Protein AF-A0A8S9M5G7-F1 (afdb_monomer)

Structure (mmCIF, N/CA/C/O backbone):
data_AF-A0A8S9M5G7-F1
#
_entry.id   AF-A0A8S9M5G7-F1
#
loop_
_atom_site.group_PDB
_atom_site.id
_atom_site.type_symbol
_atom_site.label_atom_id
_atom_site.label_alt_id
_atom_site.label_comp_id
_atom_site.label_asym_id
_atom_site.label_entity_id
_atom_site.label_seq_id
_atom_site.pdbx_PDB_ins_code
_atom_site.Cartn_x
_atom_site.Cartn_y
_atom_site.Cartn_z
_atom_site.occupancy
_atom_site.B_iso_or_equiv
_atom_site.auth_seq_id
_atom_site.auth_comp_id
_atom_site.auth_asym_id
_atom_site.auth_atom_id
_atom_site.pdbx_PDB_model_num
ATOM 1 N N . MET A 1 1 ? -23.808 2.239 15.856 1.00 55.44 1 MET A N 1
ATOM 2 C CA . MET A 1 1 ? -23.185 2.139 17.194 1.00 55.44 1 MET A CA 1
ATOM 3 C C . MET A 1 1 ? -22.704 3.533 17.563 1.00 55.44 1 MET A C 1
ATOM 5 O O . MET A 1 1 ? -22.455 4.312 16.651 1.00 55.44 1 MET A O 1
ATOM 9 N N . VAL A 1 2 ? -22.684 3.885 18.847 1.00 67.19 2 VAL A N 1
ATOM 10 C CA . VAL A 1 2 ? -22.234 5.205 19.313 1.00 67.19 2 VAL A CA 1
ATOM 11 C C . VAL A 1 2 ? -20.911 5.003 20.043 1.00 67.19 2 VAL A C 1
ATOM 13 O O . VAL A 1 2 ? -20.900 4.343 21.081 1.00 67.19 2 VAL A O 1
ATOM 16 N N . MET A 1 3 ? -19.815 5.520 19.486 1.00 75.38 3 MET A N 1
ATOM 17 C CA . MET A 1 3 ? -18.486 5.490 20.101 1.00 75.38 3 MET A CA 1
ATOM 18 C C . MET A 1 3 ? -18.200 6.847 20.747 1.00 75.38 3 MET A C 1
ATOM 20 O O . MET A 1 3 ? -18.560 7.886 20.197 1.00 75.38 3 MET A O 1
ATOM 24 N N . TRP A 1 4 ? -17.535 6.845 21.901 1.00 82.38 4 TRP A N 1
ATOM 25 C CA . TRP A 1 4 ? -17.069 8.066 22.552 1.00 82.38 4 TRP A CA 1
ATOM 26 C C . TRP A 1 4 ? -15.542 8.099 22.596 1.00 82.38 4 TRP A C 1
ATOM 28 O O . TRP A 1 4 ? -14.918 7.240 23.216 1.00 82.38 4 TRP A O 1
ATOM 38 N N . VAL A 1 5 ? -14.941 9.108 21.965 1.00 85.44 5 VAL A N 1
ATOM 39 C CA . VAL A 1 5 ? -13.492 9.355 21.988 1.00 85.44 5 VAL A CA 1
ATOM 40 C C . VAL A 1 5 ? -13.177 10.377 23.076 1.00 85.44 5 VAL A C 1
ATOM 42 O O . VAL A 1 5 ? -13.713 11.483 23.061 1.00 85.44 5 VAL A O 1
ATOM 45 N N . PHE A 1 6 ? -12.302 10.039 24.024 1.00 91.31 6 PHE A N 1
ATOM 46 C CA . PHE A 1 6 ? -11.889 10.964 25.081 1.00 91.31 6 PHE A CA 1
ATOM 47 C C . PHE A 1 6 ? -10.685 11.808 24.643 1.00 91.31 6 PHE A C 1
ATOM 49 O O . PHE A 1 6 ? -9.563 11.319 24.530 1.00 91.31 6 PHE A O 1
ATOM 56 N N . GLY A 1 7 ? -10.915 13.096 24.417 1.00 87.94 7 GLY A N 1
ATOM 57 C CA . GLY A 1 7 ? -9.885 14.082 24.131 1.00 87.94 7 GLY A CA 1
ATOM 58 C C . GLY A 1 7 ? -9.209 14.605 25.396 1.00 87.94 7 GLY A C 1
ATOM 59 O O . GLY A 1 7 ? -9.859 15.119 26.313 1.00 87.94 7 GLY A O 1
ATOM 60 N N . TYR A 1 8 ? -7.880 14.542 25.391 1.00 86.06 8 TYR A N 1
ATOM 61 C CA . TYR A 1 8 ? -6.983 15.143 26.373 1.00 86.06 8 TYR A CA 1
ATOM 62 C C . TYR A 1 8 ? -5.907 15.967 25.648 1.00 86.06 8 TYR A C 1
ATOM 64 O O . TYR A 1 8 ? -5.593 15.721 24.484 1.00 86.06 8 TYR A O 1
ATOM 72 N N . GLY A 1 9 ? -5.356 16.985 26.312 1.00 85.00 9 GLY A N 1
ATOM 73 C CA . GLY A 1 9 ? -4.352 17.860 25.700 1.00 85.00 9 GLY A CA 1
ATOM 74 C C . GLY A 1 9 ? -4.899 18.643 24.498 1.00 85.00 9 GLY A C 1
ATOM 75 O O . GLY A 1 9 ? -5.935 19.300 24.603 1.00 85.00 9 GLY A O 1
ATOM 76 N N . SER A 1 10 ? -4.198 18.586 23.362 1.00 78.12 10 SER A N 1
ATOM 77 C CA . SER A 1 10 ? -4.557 19.310 22.132 1.00 78.12 10 SER A CA 1
ATOM 78 C C . SER A 1 10 ? -5.877 18.843 21.512 1.00 78.12 10 SER A C 1
ATOM 80 O O . SER A 1 10 ? -6.589 19.673 20.948 1.00 78.12 10 SER A O 1
ATOM 82 N N . LEU A 1 11 ? -6.258 17.570 21.690 1.00 78.06 11 LEU A N 1
ATOM 83 C CA . LEU A 1 11 ? -7.513 17.006 21.166 1.00 78.06 11 LEU A CA 1
ATOM 84 C C . LEU A 1 11 ? -8.764 17.707 21.711 1.00 78.06 11 LEU A C 1
ATOM 86 O O . LEU A 1 11 ? -9.805 17.694 21.063 1.00 78.06 11 LEU A O 1
ATOM 90 N N . VAL A 1 12 ? -8.673 18.348 22.883 1.00 85.06 12 VAL A N 1
ATOM 91 C CA . VAL A 1 12 ? -9.772 19.152 23.449 1.00 85.06 12 VAL A CA 1
ATOM 92 C C . VAL A 1 12 ? -10.116 20.344 22.545 1.00 85.06 12 VAL A C 1
ATOM 94 O O . VAL A 1 12 ? -11.279 20.733 22.444 1.00 85.06 12 VAL A O 1
ATOM 97 N N . TRP A 1 13 ? -9.112 20.911 21.875 1.00 76.69 13 TRP A N 1
ATOM 98 C CA . TRP A 1 13 ? -9.229 22.138 21.082 1.00 76.69 13 TRP A CA 1
ATOM 99 C C . TRP A 1 13 ? -9.253 21.863 19.581 1.00 76.69 13 TRP A C 1
ATOM 101 O O . TRP A 1 13 ? -9.942 22.558 18.840 1.00 76.69 13 TRP A O 1
ATOM 111 N N . ASN A 1 14 ? -8.512 20.847 19.143 1.00 79.88 14 ASN A N 1
ATOM 112 C CA . ASN A 1 14 ? -8.410 20.445 17.751 1.00 79.88 14 ASN A CA 1
ATOM 113 C C . ASN A 1 14 ? -8.439 18.909 17.646 1.00 79.88 14 ASN A C 1
ATOM 115 O O . ASN A 1 14 ? -7.381 18.279 17.678 1.00 79.88 14 ASN A O 1
ATOM 119 N N . PRO A 1 15 ? -9.632 18.294 17.560 1.00 75.75 15 PRO A N 1
ATOM 120 C CA . PRO A 1 15 ? -9.760 16.840 17.520 1.00 75.75 15 PRO A CA 1
ATOM 121 C C . PRO A 1 15 ? -9.232 16.234 16.214 1.00 75.75 15 PRO A C 1
ATOM 123 O O . PRO A 1 15 ? -8.823 15.082 16.207 1.00 75.75 15 PRO A O 1
ATOM 126 N N . GLY A 1 16 ? -9.210 16.989 15.109 1.00 75.25 16 GLY A N 1
ATOM 127 C CA . GLY A 1 16 ? -8.734 16.484 13.815 1.00 75.25 16 GLY A CA 1
ATOM 128 C C . GLY A 1 16 ? -9.634 15.422 13.164 1.00 75.25 16 GLY A C 1
ATOM 129 O O . GLY A 1 16 ? -9.252 14.847 12.151 1.00 75.25 16 GLY A O 1
ATOM 130 N N . PHE A 1 17 ? -10.827 15.170 13.712 1.00 77.25 17 PHE A N 1
ATOM 131 C CA . PHE A 1 17 ? -11.830 14.250 13.171 1.00 77.25 17 PHE A CA 1
ATOM 132 C C . PHE A 1 17 ? -13.245 14.833 13.283 1.00 77.25 17 PHE A C 1
ATOM 134 O O . PHE A 1 17 ? -13.497 15.754 14.065 1.00 77.25 17 PHE A O 1
ATOM 141 N N . HIS A 1 18 ? -14.168 14.290 12.486 1.00 77.69 18 HIS A N 1
ATOM 142 C CA . HIS A 1 18 ? -15.587 14.641 12.536 1.00 77.69 18 HIS A CA 1
ATOM 143 C C . HIS A 1 18 ? -16.259 13.994 13.754 1.00 77.69 18 HIS A C 1
ATOM 145 O O . HIS A 1 18 ? -16.033 12.819 14.035 1.00 77.69 18 HIS A O 1
ATOM 151 N N . TYR A 1 19 ? -17.092 14.751 14.464 1.00 82.94 19 TYR A N 1
ATOM 152 C CA . TYR A 1 19 ? -17.863 14.281 15.613 1.00 82.94 19 TYR A CA 1
ATOM 153 C C . TYR A 1 19 ? -19.266 14.880 15.572 1.00 82.94 19 TYR A C 1
ATOM 155 O O . TYR A 1 19 ? -19.451 16.009 15.120 1.00 82.94 19 TYR A O 1
ATOM 163 N N . ASP A 1 20 ? -20.244 14.129 16.068 1.00 80.94 20 ASP A N 1
ATOM 164 C CA . ASP A 1 20 ? -21.645 14.553 16.091 1.00 80.94 20 ASP A CA 1
ATOM 165 C C . ASP A 1 20 ? -21.943 15.429 17.305 1.00 80.94 20 ASP A C 1
ATOM 167 O O . ASP A 1 20 ? -22.670 16.417 17.219 1.00 80.94 20 ASP A O 1
ATOM 171 N N . GLU A 1 21 ? -21.375 15.068 18.458 1.00 86.19 21 GLU A N 1
ATOM 172 C CA . GLU A 1 21 ? -21.573 15.808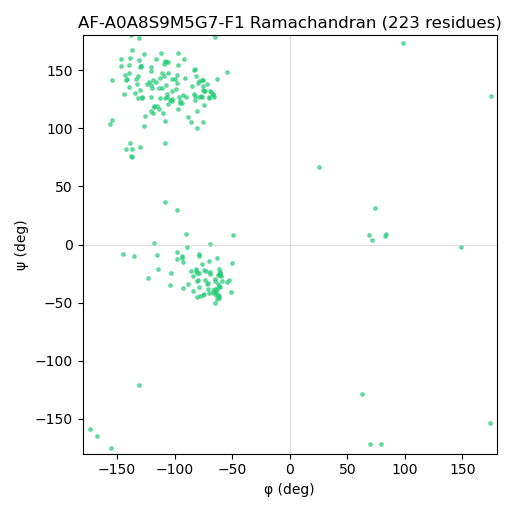 19.700 1.00 86.19 21 GLU A CA 1
ATOM 173 C C . GLU A 1 21 ? -20.315 15.771 20.568 1.00 86.19 21 GLU A C 1
ATOM 175 O O . GLU A 1 21 ? -19.500 14.856 20.466 1.00 86.19 21 GLU A O 1
ATOM 180 N N . LYS A 1 22 ? -20.125 16.784 21.417 1.00 89.94 22 LYS A N 1
ATOM 181 C CA . LYS A 1 22 ? -19.044 16.793 22.406 1.00 89.94 22 LYS A CA 1
ATOM 182 C C . LYS A 1 22 ? -19.574 17.188 23.771 1.00 89.94 22 LYS A C 1
ATOM 184 O O . LYS A 1 22 ? -20.370 18.119 23.883 1.00 89.94 22 LYS A O 1
ATOM 189 N N . VAL A 1 23 ? -19.104 16.502 24.804 1.00 90.94 23 VAL A N 1
ATOM 190 C CA . VAL A 1 23 ? -19.488 16.744 26.197 1.00 90.94 23 VAL A CA 1
ATOM 191 C C . VAL A 1 23 ? -18.249 16.823 27.078 1.00 90.94 23 VAL A C 1
ATOM 193 O O . VAL A 1 23 ? -17.258 16.130 26.849 1.00 90.94 23 VAL A O 1
ATOM 196 N N . LEU A 1 24 ? -18.288 17.675 28.100 1.00 91.75 24 LEU A N 1
ATOM 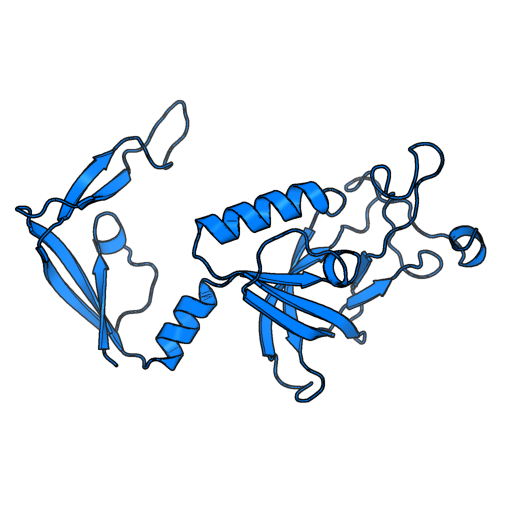197 C CA . LEU A 1 24 ? -17.253 17.688 29.129 1.00 91.75 24 LEU A CA 1
ATOM 198 C C . LEU A 1 24 ? -17.446 16.466 30.034 1.00 91.75 24 LEU A C 1
ATOM 200 O O . LEU A 1 24 ? -18.557 16.206 30.493 1.00 91.75 24 LEU A O 1
ATOM 204 N N . GLY A 1 25 ? -16.374 15.730 30.305 1.00 89.69 25 GLY A N 1
ATOM 205 C CA . GLY A 1 25 ? -16.436 14.527 31.127 1.00 89.69 25 GLY A CA 1
ATOM 206 C C . GLY A 1 25 ? -15.105 14.199 31.785 1.00 89.69 25 GLY A C 1
ATOM 207 O O . GLY A 1 25 ? -14.129 14.945 31.679 1.00 89.69 25 GLY A O 1
ATOM 208 N N . PHE A 1 26 ? -15.062 13.061 32.468 1.00 90.88 26 PHE A N 1
ATOM 209 C CA . PHE A 1 26 ? -13.836 12.545 33.060 1.00 90.88 26 PHE A CA 1
ATOM 210 C C . PHE A 1 26 ? -13.731 11.032 32.887 1.00 90.88 26 PHE A C 1
ATOM 212 O O . PHE A 1 26 ? -14.737 10.329 32.798 1.00 90.88 26 PHE A O 1
ATOM 219 N N . ILE A 1 27 ? -12.496 10.544 32.887 1.00 89.81 27 ILE A N 1
ATOM 220 C CA . ILE A 1 27 ? -12.168 9.120 32.970 1.00 89.81 27 ILE A CA 1
ATOM 221 C C . ILE A 1 27 ? -11.526 8.824 34.326 1.00 89.81 27 ILE A C 1
ATOM 223 O O . ILE A 1 27 ? -10.845 9.680 34.894 1.00 89.81 27 ILE A O 1
ATOM 227 N N . LYS A 1 28 ? -11.765 7.623 34.856 1.00 93.88 28 LYS A N 1
ATOM 228 C CA . LYS A 1 28 ? -11.120 7.111 36.075 1.00 93.88 28 LYS A CA 1
ATOM 229 C C . LYS A 1 28 ? -9.936 6.226 35.700 1.00 93.88 28 LYS A C 1
ATOM 231 O O . LYS A 1 28 ? -9.953 5.624 34.629 1.00 93.88 28 LYS A O 1
ATOM 236 N N . GLY A 1 29 ? -8.954 6.110 36.585 1.00 92.06 29 GLY A N 1
ATOM 237 C CA . GLY A 1 29 ? -7.807 5.228 36.383 1.00 92.06 29 GLY A CA 1
ATOM 238 C C . GLY A 1 29 ? -6.685 5.840 35.542 1.00 92.06 29 GLY A C 1
ATOM 239 O O . GLY A 1 29 ? -5.774 5.120 35.136 1.00 92.06 29 GLY A O 1
ATOM 240 N N . TYR A 1 30 ? -6.761 7.142 35.238 1.00 89.81 30 TYR A N 1
ATOM 241 C CA . TYR A 1 30 ? -5.781 7.842 34.411 1.00 89.81 30 TYR A CA 1
ATOM 242 C C . TYR A 1 30 ? -5.514 9.252 34.928 1.00 89.81 30 TYR A C 1
ATOM 244 O O . TYR A 1 30 ? -6.439 9.971 35.315 1.00 89.81 30 TYR A O 1
ATOM 252 N N . LYS A 1 31 ? -4.254 9.681 34.839 1.00 90.94 31 LYS A N 1
ATOM 253 C CA . LYS A 1 31 ? -3.818 11.060 35.087 1.00 90.94 31 LYS A CA 1
ATOM 254 C C . LYS A 1 31 ? -3.144 11.649 33.855 1.00 90.94 31 LYS A C 1
ATOM 256 O O . LYS A 1 31 ? -2.503 10.940 33.083 1.00 90.94 31 LYS A O 1
ATOM 261 N N . ARG A 1 32 ? -3.266 12.969 33.691 1.00 88.19 32 ARG A N 1
ATOM 262 C CA . ARG A 1 32 ? -2.475 13.711 32.702 1.00 88.19 32 ARG A CA 1
ATOM 263 C C . ARG A 1 32 ? -1.069 13.907 33.229 1.00 88.19 32 ARG A C 1
ATOM 265 O O . ARG A 1 32 ? -0.898 14.456 34.317 1.00 88.19 32 ARG A O 1
ATOM 272 N N . VAL A 1 33 ? -0.095 13.527 32.421 1.00 85.38 33 VAL A N 1
ATOM 273 C CA . VAL A 1 33 ? 1.316 13.782 32.675 1.00 85.38 33 VAL A CA 1
ATOM 274 C C . VAL A 1 33 ? 1.857 14.638 31.541 1.00 85.38 33 VAL A C 1
ATOM 276 O O . VAL A 1 33 ? 1.439 14.528 30.390 1.00 85.38 33 VAL A O 1
ATOM 279 N N . PHE A 1 34 ? 2.723 15.578 31.895 1.00 78.75 34 PHE A N 1
ATOM 280 C CA . PHE A 1 34 ? 3.455 16.390 30.933 1.00 78.75 34 PHE A CA 1
ATOM 281 C C . PHE A 1 34 ? 4.899 15.923 30.976 1.00 78.75 34 PHE A C 1
ATOM 283 O O . PHE A 1 34 ? 5.699 16.436 31.762 1.00 78.75 34 PHE A O 1
ATOM 290 N N . ASP A 1 35 ? 5.192 14.905 30.175 1.00 68.25 35 ASP A N 1
ATOM 291 C CA . ASP A 1 35 ? 6.532 14.355 30.047 1.00 68.25 35 ASP A CA 1
ATOM 292 C C . ASP A 1 35 ? 7.304 15.041 28.904 1.00 68.25 35 ASP A C 1
ATOM 294 O O . ASP A 1 35 ? 6.743 15.694 28.018 1.00 68.25 35 ASP A O 1
ATOM 298 N N . LEU A 1 36 ? 8.631 14.938 28.969 1.00 57.22 36 LEU A N 1
ATOM 299 C CA . LEU A 1 36 ? 9.555 15.360 27.909 1.00 57.22 36 LEU A CA 1
ATOM 300 C C . LEU A 1 36 ? 9.837 14.206 26.923 1.00 57.22 36 LEU A C 1
ATOM 302 O O . LEU A 1 36 ? 10.770 14.287 26.131 1.00 57.22 36 LEU A O 1
ATOM 306 N N . GLY A 1 37 ? 9.100 13.093 27.024 1.00 53.09 37 GLY A N 1
ATOM 307 C CA . GLY A 1 37 ? 9.537 11.781 26.548 1.00 53.09 37 GLY A CA 1
ATOM 308 C C . GLY A 1 37 ? 9.020 11.373 25.172 1.00 53.09 37 GLY A C 1
ATOM 309 O O . GLY A 1 37 ? 9.529 10.406 24.609 1.00 53.09 37 GLY A O 1
ATOM 310 N N . LYS A 1 38 ? 8.032 12.076 24.604 1.00 51.41 38 LYS A N 1
ATOM 311 C CA . LYS A 1 38 ? 7.459 11.735 23.289 1.00 51.41 38 LYS A CA 1
ATOM 312 C C . LYS A 1 38 ? 7.385 12.946 22.356 1.00 51.41 38 LYS A C 1
ATOM 314 O O . LYS A 1 38 ? 6.367 13.624 22.267 1.00 51.41 38 LYS A O 1
ATOM 319 N N . ALA A 1 39 ? 8.524 13.184 21.704 1.00 52.28 39 ALA A N 1
ATOM 320 C CA . ALA A 1 39 ? 8.758 13.836 20.410 1.00 52.28 39 ALA A CA 1
ATOM 321 C C . ALA A 1 39 ? 7.707 14.845 19.896 1.00 52.28 39 ALA A C 1
ATOM 323 O O . ALA A 1 39 ? 7.098 14.653 18.846 1.00 52.28 39 ALA A O 1
ATOM 324 N N . LEU A 1 40 ? 7.576 15.978 20.579 1.00 51.41 40 LEU A N 1
ATOM 325 C CA . LEU A 1 40 ? 7.292 17.253 19.919 1.00 51.41 40 LEU A CA 1
ATOM 326 C C . LEU A 1 40 ? 8.451 18.196 20.269 1.00 51.41 40 LEU A C 1
ATOM 328 O O . LEU A 1 40 ? 8.909 18.202 21.407 1.00 51.41 40 LEU A O 1
ATOM 332 N N . GLY A 1 41 ? 8.958 18.959 19.298 1.00 52.88 41 GLY A N 1
ATOM 333 C CA . GLY A 1 41 ? 10.139 19.826 19.464 1.00 52.88 41 GLY A CA 1
ATOM 334 C C . GLY A 1 41 ? 11.452 19.223 18.943 1.00 52.88 41 GLY A C 1
ATOM 335 O O . GLY A 1 41 ? 11.488 18.077 18.498 1.00 52.88 41 GLY A O 1
ATOM 336 N N . THR A 1 42 ? 12.524 20.020 18.952 1.00 56.72 42 THR A N 1
ATOM 337 C CA . THR A 1 42 ? 13.874 19.601 18.522 1.00 56.72 42 THR A CA 1
ATOM 338 C C . THR A 1 42 ? 14.724 19.199 19.733 1.00 56.72 42 THR A C 1
ATOM 340 O O . THR A 1 42 ? 14.360 19.537 20.862 1.00 56.72 42 THR A O 1
ATOM 343 N N . PRO A 1 43 ? 15.867 18.511 19.550 1.00 60.84 43 PRO A N 1
ATOM 344 C CA . PRO A 1 43 ? 16.794 18.231 20.649 1.00 60.84 43 PRO A CA 1
ATOM 345 C C . PRO A 1 43 ? 17.243 19.492 21.406 1.00 60.84 43 PRO A C 1
ATOM 347 O O . PRO A 1 43 ? 17.452 19.434 22.616 1.00 60.84 43 PRO A O 1
ATOM 350 N N . GLU A 1 44 ? 17.346 20.639 20.724 1.00 66.38 44 GLU A N 1
ATOM 351 C CA . GLU A 1 44 ? 17.685 21.927 21.344 1.00 66.38 44 GLU A CA 1
ATOM 352 C C . GLU A 1 44 ? 16.490 22.588 22.057 1.00 66.38 44 GLU A C 1
ATOM 354 O O . GLU A 1 44 ? 16.675 23.373 22.990 1.00 66.38 44 GLU A O 1
ATOM 359 N N . HIS A 1 45 ? 15.259 22.260 21.648 1.00 63.94 45 HIS A N 1
ATOM 360 C CA . HIS A 1 45 ? 14.014 22.814 22.181 1.00 63.94 45 HIS A CA 1
ATOM 361 C C . HIS A 1 45 ? 12.950 21.721 22.365 1.00 63.94 45 HIS A C 1
ATOM 363 O O . HIS A 1 45 ? 12.006 21.634 21.568 1.00 63.94 45 HIS A O 1
ATOM 369 N N . PRO A 1 46 ? 13.070 20.884 23.413 1.00 62.56 46 PRO A N 1
ATOM 370 C CA . PRO A 1 46 ? 12.094 19.836 23.662 1.00 62.56 46 PRO A CA 1
ATOM 371 C C . PRO A 1 46 ? 10.747 20.460 24.038 1.00 62.56 46 PRO A C 1
ATOM 373 O O . PRO A 1 46 ? 10.664 21.301 24.940 1.00 62.56 46 PRO A O 1
ATOM 376 N N . ALA A 1 47 ? 9.674 20.041 23.371 1.00 59.69 47 ALA A N 1
ATOM 377 C CA . ALA A 1 47 ? 8.321 20.383 23.777 1.00 59.69 47 ALA A CA 1
ATOM 378 C C . ALA A 1 47 ? 7.792 19.310 24.731 1.00 59.69 47 ALA A C 1
ATOM 380 O O . ALA A 1 47 ? 8.066 18.118 24.599 1.00 59.69 47 ALA A O 1
ATOM 381 N N . ARG A 1 48 ? 7.020 19.751 25.724 1.00 66.94 48 ARG A N 1
ATOM 382 C CA . ARG A 1 48 ? 6.337 18.841 26.644 1.00 66.94 48 ARG A CA 1
ATOM 383 C C . ARG A 1 48 ? 5.095 18.301 25.956 1.00 66.94 48 ARG A C 1
ATOM 385 O O . ARG A 1 48 ? 4.255 19.089 25.517 1.00 66.94 48 ARG A O 1
ATOM 392 N N . THR A 1 49 ? 4.951 16.985 25.923 1.00 69.00 49 THR A N 1
ATOM 393 C CA . THR A 1 49 ? 3.764 16.339 25.362 1.00 69.00 49 THR A CA 1
ATOM 394 C C . THR A 1 49 ? 2.833 15.953 26.504 1.00 69.00 49 THR A C 1
ATOM 396 O O . THR A 1 49 ? 3.260 15.446 27.539 1.00 69.00 49 THR A O 1
ATOM 399 N N . CYS A 1 50 ? 1.541 16.244 26.348 1.00 77.44 50 CYS A N 1
ATOM 400 C CA . CYS A 1 50 ? 0.531 15.807 27.305 1.00 77.44 50 CYS A CA 1
ATOM 401 C C . CYS A 1 50 ? 0.175 14.351 27.002 1.00 77.44 50 CYS A C 1
ATOM 403 O O . CYS A 1 50 ? -0.376 14.062 25.940 1.00 77.44 50 CYS A O 1
ATOM 405 N N . THR A 1 51 ? 0.483 13.450 27.925 1.00 81.94 51 THR A N 1
ATOM 406 C CA . THR A 1 51 ? 0.198 12.016 27.846 1.00 81.94 51 THR A CA 1
ATOM 407 C C . THR A 1 51 ? -0.784 11.616 28.952 1.00 81.94 51 THR A C 1
ATOM 409 O O . THR A 1 51 ? -0.992 12.348 29.925 1.00 81.94 51 THR A O 1
ATOM 412 N N . LEU A 1 52 ? -1.456 10.475 28.778 1.00 85.00 52 LEU A N 1
ATOM 413 C CA . LEU A 1 52 ? -2.246 9.844 29.836 1.00 85.00 52 LEU A CA 1
ATOM 414 C C . LEU A 1 52 ? -1.471 8.653 30.387 1.00 85.00 52 LEU A C 1
ATOM 416 O O . LEU A 1 52 ? -1.131 7.735 29.642 1.00 85.00 52 LEU A O 1
ATOM 420 N N . GLU A 1 53 ? -1.246 8.655 31.693 1.00 85.50 53 GLU A N 1
ATOM 421 C CA . GLU A 1 53 ? -0.657 7.530 32.414 1.00 85.50 53 GLU A CA 1
ATOM 422 C C . GLU A 1 53 ? -1.713 6.858 33.286 1.00 85.50 53 GLU A C 1
ATOM 424 O O . GLU A 1 53 ? -2.599 7.530 33.822 1.00 85.50 53 GLU A O 1
ATOM 429 N N . LYS A 1 54 ? -1.624 5.531 33.426 1.00 87.56 54 LYS A N 1
ATOM 430 C CA . LYS A 1 54 ? -2.507 4.764 34.309 1.00 87.56 54 LYS A CA 1
ATOM 431 C C . LYS A 1 54 ? -2.207 5.097 35.766 1.00 87.56 54 LYS A C 1
ATOM 433 O O . LYS A 1 54 ? -1.057 5.068 36.191 1.00 87.56 54 LYS A O 1
ATOM 438 N N . ASP A 1 55 ? -3.259 5.382 36.512 1.00 90.88 55 ASP A N 1
ATOM 439 C CA . ASP A 1 55 ? -3.223 5.657 37.942 1.00 90.88 55 ASP A CA 1
ATOM 440 C C . ASP A 1 55 ? -4.617 5.347 38.500 1.00 90.88 55 ASP A C 1
ATOM 442 O O . ASP A 1 55 ? -5.563 6.088 38.238 1.00 90.88 55 ASP A O 1
ATOM 446 N N . GLU A 1 56 ? -4.763 4.202 39.174 1.00 89.94 56 GLU A N 1
ATOM 447 C CA . GLU A 1 56 ? -6.061 3.608 39.541 1.00 89.94 56 GLU A CA 1
ATOM 448 C C . GLU A 1 56 ? -6.920 4.510 40.439 1.00 89.94 56 GLU A C 1
ATOM 450 O O . GLU A 1 56 ? -8.150 4.424 40.404 1.00 89.94 56 GLU A O 1
ATOM 455 N N . GLU A 1 57 ? -6.290 5.421 41.179 1.00 91.38 57 GLU A N 1
ATOM 456 C CA . GLU A 1 57 ? -6.963 6.369 42.069 1.00 91.38 57 GLU A CA 1
ATOM 457 C C . GLU A 1 57 ? -7.252 7.716 41.389 1.00 91.38 57 GLU A C 1
ATOM 459 O O . GLU A 1 57 ? -8.010 8.541 41.910 1.00 91.38 57 GLU A O 1
ATOM 464 N N . ALA A 1 58 ? -6.682 7.957 40.207 1.00 91.00 58 ALA A N 1
ATOM 465 C CA . ALA A 1 58 ? -6.795 9.234 39.529 1.00 91.00 58 ALA A CA 1
ATOM 466 C C . ALA A 1 58 ? -8.098 9.386 38.735 1.00 91.00 58 ALA A C 1
ATOM 468 O O . ALA A 1 58 ? -8.660 8.443 38.167 1.00 91.00 58 ALA A O 1
ATOM 469 N N . ILE A 1 59 ? -8.529 10.643 38.626 1.00 90.88 59 ILE A N 1
ATOM 470 C CA . ILE A 1 59 ? -9.544 11.080 37.671 1.00 90.88 59 ILE A CA 1
ATOM 471 C C . ILE A 1 59 ? -8.951 12.131 36.737 1.00 90.88 59 ILE A C 1
ATOM 473 O O . ILE A 1 59 ? -8.296 13.081 37.172 1.00 90.88 59 ILE A O 1
ATOM 477 N N . CYS A 1 60 ? -9.210 11.989 35.442 1.00 90.81 60 CYS A N 1
ATOM 478 C CA . CYS A 1 60 ? -8.768 12.941 34.436 1.00 90.81 60 CYS A CA 1
ATOM 479 C C . CYS A 1 60 ? -9.965 13.563 33.728 1.00 90.81 60 CYS A C 1
ATOM 481 O O . CYS A 1 60 ? -10.718 12.872 33.048 1.00 90.81 60 CYS A O 1
ATOM 483 N N . TRP A 1 61 ? -10.091 14.884 33.840 1.00 91.25 61 TRP A N 1
ATOM 484 C CA . TRP A 1 61 ? -11.069 15.678 33.103 1.00 91.25 61 TRP A CA 1
ATOM 485 C C . TRP A 1 61 ? -10.621 15.941 31.663 1.00 91.25 61 TRP A C 1
ATOM 487 O O . TRP A 1 61 ? -9.448 16.228 31.409 1.00 91.25 61 TRP A O 1
ATOM 497 N N . GLY A 1 62 ? -11.573 15.884 30.735 1.00 90.88 62 GLY A N 1
ATOM 498 C CA . GLY A 1 62 ? -11.367 16.101 29.307 1.00 90.88 62 GLY A CA 1
ATOM 499 C C . GLY A 1 62 ? -12.691 16.260 28.567 1.00 90.88 62 GLY A C 1
ATOM 500 O O . GLY A 1 62 ? -13.734 16.501 29.173 1.00 90.88 62 GLY A O 1
ATOM 501 N N . THR A 1 63 ? -12.650 16.156 27.243 1.00 92.12 63 THR A N 1
ATOM 502 C CA . THR A 1 63 ? -13.850 16.254 26.396 1.00 92.12 63 THR A CA 1
ATOM 503 C C . THR A 1 63 ? -14.116 14.906 25.753 1.00 92.12 63 THR A C 1
ATOM 505 O O . THR A 1 63 ? -13.227 14.362 25.113 1.00 92.12 63 THR A O 1
ATOM 508 N N . ALA A 1 64 ? -15.315 14.361 25.909 1.00 89.69 64 ALA A N 1
ATOM 509 C CA . ALA A 1 64 ? -15.739 13.170 25.191 1.00 89.69 64 ALA A CA 1
ATOM 510 C C . ALA A 1 64 ? -16.463 13.587 23.904 1.00 89.69 64 ALA A C 1
ATOM 512 O O . ALA A 1 64 ? -17.384 14.401 23.947 1.00 89.69 64 ALA A O 1
ATOM 513 N N . PHE A 1 65 ? -16.045 13.035 22.772 1.00 86.44 65 PHE A N 1
ATOM 514 C CA . PHE A 1 65 ? -16.630 13.273 21.456 1.00 86.44 65 PHE A CA 1
ATOM 515 C C . PHE A 1 65 ? -17.443 12.048 21.038 1.00 86.44 65 PHE A C 1
ATOM 517 O O . PHE A 1 65 ? -16.890 10.954 20.961 1.00 86.44 65 PHE A O 1
ATOM 524 N N . CYS A 1 66 ? -18.736 12.223 20.780 1.00 84.94 66 CYS A N 1
ATOM 525 C CA . CYS A 1 66 ? -19.590 11.202 20.191 1.00 84.94 66 CYS A CA 1
ATOM 526 C C . CYS A 1 66 ? -19.304 11.108 18.701 1.00 84.94 66 CYS A C 1
ATOM 528 O O . CYS A 1 66 ? -19.416 12.097 17.972 1.00 84.94 66 CYS A O 1
ATOM 530 N N . VAL A 1 67 ? -19.017 9.896 18.258 1.00 81.44 67 VAL A N 1
ATOM 531 C 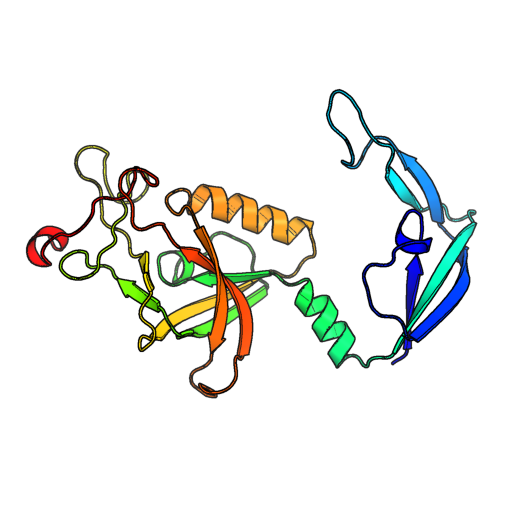CA . VAL A 1 67 ? -18.890 9.533 16.856 1.00 81.44 67 VAL A CA 1
ATOM 532 C C . VAL A 1 67 ? -19.953 8.473 16.580 1.00 81.44 67 VAL A C 1
ATOM 534 O O . VAL A 1 67 ? -19.938 7.384 17.166 1.00 81.44 67 VAL A O 1
ATOM 537 N N . ARG A 1 68 ? -20.944 8.818 15.753 1.00 70.31 68 ARG A N 1
ATOM 538 C CA . ARG A 1 68 ? -22.026 7.924 15.339 1.00 70.31 68 ARG A CA 1
ATOM 539 C C . ARG A 1 68 ? -21.675 7.331 13.990 1.00 70.31 68 ARG A C 1
ATOM 541 O O . ARG A 1 68 ? -21.575 8.031 12.995 1.00 70.31 68 ARG A O 1
ATOM 548 N N . GLY A 1 69 ? -21.523 6.018 14.002 1.00 59.59 69 GLY A N 1
ATOM 549 C CA . GLY A 1 69 ? -21.123 5.246 12.843 1.00 59.59 69 GLY A CA 1
ATOM 550 C C . GLY A 1 69 ? -20.931 3.807 13.262 1.00 59.59 69 GLY A C 1
ATOM 551 O O . GLY A 1 69 ? -20.363 3.532 14.313 1.00 59.59 69 GLY A O 1
ATOM 552 N N . GLY A 1 70 ? -21.563 2.869 12.566 1.00 52.50 70 GLY A N 1
ATOM 553 C CA . GLY A 1 70 ? -21.581 1.463 12.970 1.00 52.50 70 GLY A CA 1
ATOM 554 C C . GLY A 1 70 ? -20.201 0.792 12.937 1.00 52.50 70 GLY A C 1
ATOM 555 O O . GLY A 1 70 ? -19.230 1.403 12.500 1.00 52.50 70 GLY A O 1
ATOM 556 N N . PRO A 1 71 ? -20.124 -0.496 13.322 1.00 56.50 71 PRO A N 1
ATOM 557 C CA . PRO A 1 71 ? -18.915 -1.313 13.191 1.00 56.50 71 PRO A CA 1
ATOM 558 C C . PRO A 1 71 ? -18.277 -1.285 11.794 1.00 56.50 71 PRO A C 1
ATOM 560 O O . PRO A 1 71 ? -17.124 -1.658 11.677 1.00 56.50 71 PRO A O 1
ATOM 563 N N . GLU A 1 72 ? -18.973 -0.835 10.747 1.00 52.75 72 GLU A N 1
ATOM 564 C CA . GLU A 1 72 ? -18.401 -0.581 9.422 1.00 52.75 72 GLU A CA 1
ATOM 565 C C . GLU A 1 72 ? -17.551 0.689 9.353 1.00 52.75 72 GLU A C 1
ATOM 567 O O . GLU A 1 72 ? -16.469 0.621 8.800 1.00 52.75 72 GLU A O 1
ATOM 572 N N . GLU A 1 73 ? -17.964 1.813 9.944 1.00 50.12 73 GLU A N 1
ATOM 573 C CA . GLU A 1 73 ? -17.202 3.073 9.909 1.00 50.12 73 GLU A CA 1
ATOM 574 C C . GLU A 1 73 ? -16.072 3.095 10.939 1.00 50.12 73 GLU A C 1
ATOM 576 O O . GLU A 1 73 ? -15.016 3.653 10.666 1.00 50.12 73 GLU A O 1
ATOM 581 N N . GLU A 1 74 ? -16.243 2.432 12.086 1.00 48.75 74 GLU A N 1
ATOM 582 C CA . GLU A 1 74 ? -15.161 2.203 13.054 1.00 48.75 74 GLU A CA 1
ATOM 583 C C . GLU A 1 74 ? -14.149 1.183 12.511 1.00 48.75 74 GLU A C 1
ATOM 585 O O . GLU A 1 74 ? -12.944 1.391 12.626 1.00 48.75 74 GLU A O 1
ATOM 590 N N . ARG A 1 75 ? -14.612 0.137 11.808 1.00 49.25 75 ARG A N 1
ATOM 591 C CA . ARG A 1 75 ? -13.737 -0.741 11.023 1.00 49.25 75 ARG A CA 1
ATOM 592 C C . ARG A 1 75 ? -13.082 0.008 9.874 1.00 49.25 75 ARG A C 1
ATOM 594 O O . ARG A 1 75 ? -11.913 -0.237 9.661 1.00 49.25 75 ARG A O 1
ATOM 601 N N . LEU A 1 76 ? -13.760 0.928 9.190 1.00 48.12 76 LEU A N 1
ATOM 602 C CA . LEU A 1 76 ? -13.189 1.735 8.108 1.00 48.12 76 LEU A CA 1
ATOM 603 C C . LEU A 1 76 ? -12.189 2.775 8.639 1.00 48.12 76 LEU A C 1
ATOM 605 O O . LEU A 1 76 ? -11.205 3.076 7.976 1.00 48.12 76 LEU A O 1
ATOM 609 N N . ALA A 1 77 ? -12.404 3.316 9.841 1.00 46.16 77 ALA A N 1
ATOM 610 C CA . ALA A 1 77 ? -11.502 4.254 10.510 1.00 46.16 77 ALA A CA 1
ATOM 611 C C . ALA A 1 77 ? -10.297 3.547 11.156 1.00 46.16 77 ALA A C 1
ATOM 613 O O . ALA A 1 77 ? -9.184 4.063 11.095 1.00 46.16 77 ALA A O 1
ATOM 614 N N . MET A 1 78 ? -10.484 2.344 11.708 1.00 46.25 78 MET A N 1
ATOM 615 C CA . MET A 1 78 ? -9.382 1.466 12.114 1.00 46.25 78 MET A CA 1
ATOM 616 C C . MET A 1 78 ? -8.669 0.865 10.897 1.00 46.25 78 MET A C 1
ATOM 618 O O . MET A 1 78 ? -7.457 0.748 10.940 1.00 46.25 78 MET A O 1
ATOM 622 N N . GLU A 1 79 ? -9.360 0.561 9.790 1.00 47.16 79 GLU A N 1
ATOM 623 C CA . GLU A 1 79 ? -8.768 0.180 8.492 1.00 47.16 79 GLU A CA 1
ATOM 624 C C . GLU A 1 79 ? -8.059 1.367 7.818 1.00 47.16 79 GLU A C 1
ATOM 626 O O . GLU A 1 79 ? -7.117 1.149 7.066 1.00 47.16 79 GLU A O 1
ATOM 631 N N . LYS A 1 80 ? -8.417 2.621 8.139 1.00 48.41 80 LYS A N 1
ATOM 632 C CA . LYS A 1 80 ? -7.609 3.811 7.805 1.00 48.41 80 LYS A CA 1
ATOM 633 C C . LYS A 1 80 ? -6.305 3.903 8.612 1.00 48.41 80 LYS A C 1
ATOM 635 O O . LYS A 1 80 ? -5.430 4.668 8.226 1.00 48.41 80 LYS A O 1
ATOM 640 N N . MET A 1 81 ? -6.166 3.121 9.683 1.00 56.09 81 MET A N 1
ATOM 641 C CA . MET A 1 81 ? -4.929 2.887 10.448 1.00 56.09 81 MET A CA 1
ATOM 642 C C . MET A 1 81 ? -4.409 1.463 10.185 1.00 56.09 81 MET A C 1
ATOM 644 O O . MET A 1 81 ? -4.002 0.747 11.101 1.00 56.09 81 MET A O 1
ATOM 648 N N . VAL A 1 82 ? -4.564 0.996 8.945 1.00 72.06 82 VAL A N 1
ATOM 649 C CA . VAL A 1 82 ? -3.980 -0.254 8.473 1.00 72.06 82 VAL A CA 1
ATOM 650 C C . VAL A 1 82 ? -3.171 0.066 7.235 1.00 72.06 82 VAL A C 1
ATOM 652 O O . VAL A 1 82 ? -3.710 0.371 6.169 1.00 72.06 82 VAL A O 1
ATOM 655 N N . MET A 1 83 ? -1.858 -0.031 7.380 1.00 82.50 83 MET A N 1
ATOM 656 C CA . MET A 1 83 ? -0.942 0.087 6.266 1.00 82.50 83 MET A CA 1
ATOM 657 C C . MET A 1 83 ? -1.110 -1.088 5.291 1.00 82.50 83 MET A C 1
ATOM 659 O O . MET A 1 83 ? -1.043 -2.262 5.665 1.00 82.50 83 MET A O 1
ATOM 663 N N . TRP A 1 84 ? -1.266 -0.765 4.008 1.00 88.94 84 TRP A N 1
ATOM 664 C CA . TRP A 1 84 ? -1.207 -1.741 2.925 1.00 88.94 84 TRP A CA 1
ATOM 665 C C . TRP A 1 84 ? 0.010 -1.497 2.042 1.00 88.94 84 TRP A C 1
ATOM 667 O O . TRP A 1 84 ? 0.268 -0.364 1.644 1.00 88.94 84 TRP A O 1
ATOM 677 N N . VAL A 1 85 ? 0.727 -2.566 1.702 1.00 88.62 85 VAL A N 1
ATOM 678 C CA . VAL A 1 85 ? 1.927 -2.536 0.855 1.00 88.62 85 VAL A CA 1
ATOM 679 C C . VAL A 1 85 ? 1.699 -3.398 -0.376 1.00 88.62 85 VAL A C 1
ATOM 681 O O . VAL A 1 85 ? 1.359 -4.574 -0.256 1.00 88.62 85 VAL A O 1
ATOM 684 N N . PHE A 1 86 ? 1.914 -2.849 -1.567 1.00 91.44 86 PHE A N 1
ATOM 685 C CA . PHE A 1 86 ? 1.844 -3.597 -2.816 1.00 91.44 86 PHE A CA 1
ATOM 686 C C . PHE A 1 86 ? 3.223 -4.115 -3.226 1.00 91.44 86 PHE A C 1
ATOM 688 O O . PHE A 1 86 ? 4.158 -3.349 -3.453 1.00 91.44 86 PHE A O 1
ATOM 695 N N . GLY A 1 87 ? 3.335 -5.433 -3.368 1.00 87.38 87 GLY A N 1
ATOM 696 C CA . GLY A 1 87 ? 4.501 -6.106 -3.921 1.00 87.38 87 GLY A CA 1
ATOM 697 C C . GLY A 1 87 ? 4.266 -6.542 -5.365 1.00 87.38 87 GLY A C 1
ATOM 698 O O . GLY A 1 87 ? 3.355 -7.320 -5.637 1.00 87.38 87 GLY A O 1
ATOM 699 N N . TYR A 1 88 ? 5.133 -6.102 -6.278 1.00 84.81 88 TYR A N 1
ATOM 700 C CA . TYR A 1 88 ? 5.124 -6.492 -7.701 1.00 84.81 88 TYR A CA 1
ATOM 701 C C . TYR A 1 88 ? 6.377 -7.277 -8.137 1.00 84.81 88 TYR A C 1
ATOM 703 O O . TYR A 1 88 ? 6.419 -7.817 -9.248 1.00 84.81 88 TYR A O 1
ATOM 711 N N . GLY A 1 89 ? 7.381 -7.356 -7.257 1.00 81.31 89 GLY A N 1
ATOM 712 C CA . GLY A 1 89 ? 8.670 -8.012 -7.478 1.00 81.31 89 GLY A CA 1
ATOM 713 C C . GLY A 1 89 ? 9.054 -8.947 -6.331 1.00 81.31 89 GLY A C 1
ATOM 714 O O . GLY A 1 89 ? 8.320 -9.877 -6.001 1.00 81.31 89 GLY A O 1
ATOM 715 N N . SER A 1 90 ? 10.204 -8.687 -5.701 1.00 73.94 90 SER A N 1
ATOM 716 C CA . SER A 1 90 ? 10.784 -9.554 -4.660 1.00 73.94 90 SER A CA 1
ATOM 717 C C . SER A 1 90 ? 9.873 -9.761 -3.439 1.00 73.94 90 SER A C 1
ATOM 719 O O . SER A 1 90 ? 9.867 -10.839 -2.842 1.00 73.94 90 SER A O 1
ATOM 721 N N . LEU A 1 91 ? 9.055 -8.758 -3.107 1.00 80.00 91 LEU A N 1
ATOM 722 C CA . LEU A 1 91 ? 8.074 -8.812 -2.021 1.00 80.00 91 LEU A CA 1
ATOM 723 C C . LEU A 1 91 ? 7.008 -9.899 -2.221 1.00 80.00 91 LEU A C 1
ATOM 725 O O . LEU A 1 91 ? 6.467 -10.398 -1.240 1.00 80.00 91 LEU A O 1
ATOM 729 N N . VAL A 1 92 ? 6.728 -10.308 -3.465 1.00 78.81 92 VAL A N 1
ATOM 730 C CA . VAL A 1 92 ? 5.711 -11.332 -3.761 1.00 78.81 92 VAL A CA 1
ATOM 731 C C . VAL A 1 92 ? 6.098 -12.696 -3.179 1.00 78.81 92 VAL A C 1
ATOM 733 O O . VAL A 1 92 ? 5.233 -13.387 -2.643 1.00 78.81 92 VAL A O 1
ATOM 736 N N . TRP A 1 93 ? 7.377 -13.086 -3.257 1.00 72.31 93 TRP A N 1
ATOM 737 C CA . TRP A 1 93 ? 7.853 -14.382 -2.745 1.00 72.31 93 TRP A CA 1
ATOM 738 C C . TRP A 1 93 ? 8.597 -14.275 -1.408 1.00 72.31 93 TRP A C 1
ATOM 740 O O . TRP A 1 93 ? 8.657 -15.256 -0.673 1.00 72.31 93 TRP A O 1
ATOM 750 N N . ASN A 1 94 ? 9.177 -13.116 -1.084 1.00 77.56 94 ASN A N 1
ATOM 751 C CA . ASN A 1 94 ? 9.910 -12.895 0.160 1.00 77.56 94 ASN A CA 1
ATOM 752 C C . ASN A 1 94 ? 9.536 -11.527 0.741 1.00 77.56 94 ASN A C 1
ATOM 754 O O . ASN A 1 94 ? 10.267 -10.569 0.510 1.00 77.56 94 ASN A O 1
ATOM 758 N N . PRO A 1 95 ? 8.417 -11.388 1.465 1.00 78.50 95 PRO A N 1
ATOM 759 C CA . PRO A 1 95 ? 8.007 -10.106 2.038 1.00 78.50 95 PRO A CA 1
ATOM 760 C C . PRO A 1 95 ? 8.972 -9.629 3.130 1.00 78.50 95 PRO A C 1
ATOM 762 O O . PRO A 1 95 ? 9.365 -8.472 3.122 1.00 78.50 95 PRO A O 1
ATOM 765 N N . GLY A 1 96 ? 9.441 -10.518 4.011 1.00 78.38 96 GLY A N 1
ATOM 766 C CA . GLY A 1 96 ? 10.464 -10.201 5.018 1.00 78.38 96 GLY A CA 1
ATOM 767 C C . GLY A 1 96 ? 10.018 -9.291 6.175 1.00 78.38 96 GLY A C 1
ATOM 768 O O . GLY A 1 96 ? 10.835 -8.977 7.033 1.00 78.38 96 GLY A O 1
ATOM 769 N N . PHE A 1 97 ? 8.737 -8.919 6.231 1.00 81.88 97 PHE A N 1
ATOM 770 C CA . PHE A 1 97 ? 8.086 -8.224 7.347 1.00 81.88 97 PHE A CA 1
ATOM 771 C C . PHE A 1 97 ? 6.828 -8.989 7.793 1.00 81.88 97 PHE A C 1
ATOM 773 O O . PHE A 1 97 ? 6.339 -9.867 7.073 1.00 81.88 97 PHE A O 1
ATOM 780 N N . HIS A 1 98 ? 6.315 -8.676 8.985 1.00 83.75 98 HIS A N 1
ATOM 781 C CA . HIS A 1 98 ? 5.088 -9.275 9.512 1.00 83.75 98 HIS A CA 1
ATOM 782 C C . HIS A 1 98 ? 3.846 -8.680 8.828 1.00 83.75 98 HIS A C 1
ATOM 784 O O . HIS A 1 98 ? 3.731 -7.465 8.696 1.00 83.75 98 HIS A O 1
ATOM 790 N N . TYR A 1 99 ? 2.918 -9.532 8.389 1.00 86.19 99 TYR A N 1
ATOM 791 C CA . TYR A 1 99 ? 1.665 -9.123 7.752 1.00 86.19 99 TYR A CA 1
ATOM 792 C C . TYR A 1 99 ? 0.521 -10.049 8.169 1.00 86.19 99 TYR A C 1
ATOM 794 O O . TYR A 1 99 ? 0.701 -11.258 8.314 1.00 86.19 99 TYR A O 1
ATOM 802 N N . ASP A 1 100 ? -0.679 -9.494 8.297 1.00 86.19 100 ASP A N 1
ATOM 803 C CA . ASP A 1 100 ? -1.876 -10.210 8.751 1.00 86.19 100 ASP A CA 1
ATOM 804 C C . ASP A 1 100 ? -2.631 -10.858 7.599 1.00 86.19 100 ASP A C 1
ATOM 806 O O . ASP A 1 100 ? -3.261 -11.908 7.736 1.00 86.19 100 ASP A O 1
ATOM 810 N N . LYS A 1 101 ? -2.613 -10.196 6.442 1.00 87.25 101 LYS A N 1
ATOM 811 C CA . LYS A 1 101 ? -3.348 -10.635 5.259 1.00 87.25 101 LYS A CA 1
ATOM 812 C C . LYS A 1 101 ? -2.534 -10.359 4.011 1.00 87.25 101 LYS A C 1
ATOM 814 O O . LYS A 1 101 ? -1.908 -9.314 3.892 1.00 87.25 101 LYS A O 1
ATOM 819 N N . LYS A 1 102 ? -2.595 -11.279 3.053 1.00 90.94 102 LYS A N 1
ATOM 820 C CA . LYS A 1 102 ? -2.123 -11.055 1.687 1.00 90.94 102 LYS A CA 1
ATOM 821 C C . LYS A 1 102 ? -3.261 -11.290 0.707 1.00 90.94 102 LYS A C 1
ATOM 823 O O . LYS A 1 102 ? -4.052 -12.215 0.895 1.00 90.94 102 LYS A O 1
ATOM 828 N N . VAL A 1 103 ? -3.357 -10.450 -0.313 1.00 89.94 103 VAL A N 1
ATOM 829 C CA . VAL A 1 103 ? -4.411 -10.501 -1.328 1.00 89.94 103 VAL A CA 1
ATOM 830 C C . VAL A 1 103 ? -3.763 -10.418 -2.702 1.00 89.94 103 VAL A C 1
ATOM 832 O O . VAL A 1 103 ? -2.986 -9.503 -2.959 1.00 89.94 103 VAL A O 1
ATOM 835 N N . LEU A 1 104 ? -4.066 -11.383 -3.570 1.00 92.06 104 LEU A N 1
ATOM 836 C CA . LEU A 1 104 ? -3.646 -11.358 -4.970 1.00 92.06 104 LEU A CA 1
ATOM 837 C C . LEU A 1 104 ? -4.580 -10.443 -5.764 1.00 92.06 104 LEU A C 1
ATOM 839 O O . LEU A 1 104 ? -5.793 -10.464 -5.557 1.00 92.06 104 LEU A O 1
ATOM 843 N N . GLY A 1 105 ? -4.015 -9.652 -6.666 1.00 93.06 105 GLY A N 1
ATOM 844 C CA . GLY A 1 105 ? -4.777 -8.735 -7.500 1.00 93.06 105 GLY A CA 1
ATOM 845 C C . GLY A 1 105 ? -3.851 -7.861 -8.323 1.00 93.06 105 GLY A C 1
ATOM 846 O O . GLY A 1 105 ? -2.721 -8.250 -8.629 1.00 93.06 105 GLY A O 1
ATOM 847 N N . PHE A 1 106 ? -4.320 -6.678 -8.687 1.00 92.81 106 PHE A N 1
ATOM 848 C CA . PHE A 1 106 ? -3.582 -5.794 -9.571 1.00 92.81 106 PHE A CA 1
ATOM 849 C C . PHE A 1 106 ? -3.812 -4.321 -9.247 1.00 92.81 106 PHE A C 1
ATOM 851 O O . PHE A 1 106 ? -4.800 -3.937 -8.624 1.00 92.81 106 PHE A O 1
ATOM 858 N N . ILE A 1 107 ? -2.881 -3.493 -9.706 1.00 92.25 107 ILE A N 1
ATOM 859 C CA . ILE A 1 107 ? -3.006 -2.035 -9.742 1.00 92.25 107 ILE A CA 1
ATOM 860 C C . ILE A 1 107 ? -3.165 -1.586 -11.197 1.00 92.25 107 ILE A C 1
ATOM 862 O O . ILE A 1 107 ? -2.737 -2.290 -12.117 1.00 92.25 107 ILE A O 1
ATOM 866 N N . LYS A 1 108 ? -3.780 -0.423 -11.409 1.00 91.06 108 LYS A N 1
ATOM 867 C CA . LYS A 1 108 ? -3.966 0.195 -12.733 1.00 91.06 108 LYS A CA 1
ATOM 868 C C . LYS A 1 108 ? -3.048 1.402 -12.893 1.00 91.06 108 LYS A C 1
ATOM 870 O O . LYS A 1 108 ? -2.652 1.995 -11.893 1.00 91.06 108 LYS A O 1
ATOM 875 N N . GLY A 1 109 ? -2.748 1.783 -14.132 1.00 88.62 109 GLY A N 1
ATOM 876 C CA . GLY A 1 109 ? -1.924 2.958 -14.427 1.00 88.62 109 GLY A CA 1
ATOM 877 C C . GLY A 1 109 ? -0.419 2.695 -14.342 1.00 88.62 109 GLY A C 1
ATOM 878 O O . GLY A 1 109 ? 0.377 3.634 -14.405 1.00 88.62 109 GLY A O 1
ATOM 879 N N . TYR A 1 110 ? -0.027 1.429 -14.165 1.00 86.81 110 TYR A N 1
ATOM 880 C CA . TYR A 1 110 ? 1.362 1.027 -14.008 1.00 86.81 110 TYR A CA 1
ATOM 881 C C . TYR A 1 110 ? 1.661 -0.255 -14.767 1.00 86.81 110 TYR A C 1
ATOM 883 O O . TYR A 1 110 ? 0.943 -1.252 -14.664 1.00 86.81 110 TYR A O 1
ATOM 891 N N . LYS A 1 111 ? 2.794 -0.248 -15.458 1.00 85.25 111 LYS A N 1
ATOM 892 C CA . LYS A 1 111 ? 3.351 -1.399 -16.152 1.00 85.25 111 LYS A CA 1
ATOM 893 C C . LYS A 1 111 ? 4.557 -1.917 -15.385 1.00 85.25 111 LYS A C 1
ATOM 895 O O . LYS A 1 111 ? 5.496 -1.172 -15.110 1.00 85.25 111 LYS A O 1
ATOM 900 N N . ARG A 1 112 ? 4.554 -3.216 -15.067 1.00 81.81 112 ARG A N 1
ATOM 901 C CA . ARG A 1 112 ? 5.748 -3.877 -14.531 1.00 81.81 112 ARG A CA 1
ATOM 902 C C . ARG A 1 112 ? 6.749 -4.080 -15.647 1.00 81.81 112 ARG A C 1
ATOM 904 O O . ARG A 1 112 ? 6.480 -4.811 -16.601 1.00 81.81 112 ARG A O 1
ATOM 911 N N . VAL A 1 113 ? 7.918 -3.491 -15.477 1.00 70.19 113 VAL A N 1
ATOM 912 C CA . VAL A 1 113 ? 8.997 -3.577 -16.448 1.00 70.19 113 VAL A CA 1
ATOM 913 C C . VAL A 1 113 ? 10.192 -4.257 -15.788 1.00 70.19 113 VAL A C 1
ATOM 915 O O . VAL A 1 113 ? 10.709 -3.821 -14.765 1.00 70.19 113 VAL A O 1
ATOM 918 N N . PHE A 1 114 ? 10.570 -5.409 -16.344 1.00 57.50 114 PHE A N 1
ATOM 919 C CA . PHE A 1 114 ? 11.921 -5.977 -16.212 1.00 57.50 114 PHE A CA 1
ATOM 920 C C . PHE A 1 114 ? 12.876 -5.323 -17.213 1.00 57.50 114 PHE A C 1
ATOM 922 O O . PHE A 1 114 ? 14.094 -5.411 -17.088 1.00 57.50 114 PHE A O 1
ATOM 929 N N . ASP A 1 115 ? 12.253 -4.750 -18.243 1.00 44.72 115 ASP A N 1
ATOM 930 C CA . ASP A 1 115 ? 12.815 -4.327 -19.498 1.00 44.72 115 ASP A CA 1
ATOM 931 C C . ASP A 1 115 ? 13.114 -2.843 -19.468 1.00 44.72 115 ASP A C 1
ATOM 933 O O . ASP A 1 115 ? 12.333 -2.025 -18.993 1.00 44.72 115 ASP A O 1
ATOM 937 N N . LEU A 1 116 ? 14.252 -2.533 -20.045 1.00 44.91 116 LEU A N 1
ATOM 938 C CA . LEU A 1 116 ? 14.741 -1.199 -20.292 1.00 44.91 116 LEU A CA 1
ATOM 939 C C . LEU A 1 116 ? 14.891 -0.959 -21.784 1.00 44.91 116 LEU A C 1
ATOM 941 O O . LEU A 1 116 ? 15.295 0.090 -22.221 1.00 44.91 116 LEU A O 1
ATOM 945 N N . GLY A 1 117 ? 14.565 -1.898 -22.645 1.00 31.55 117 GLY A N 1
ATOM 946 C CA . GLY A 1 117 ? 14.724 -1.770 -24.085 1.00 31.55 117 GLY A CA 1
ATOM 947 C C . GLY A 1 117 ? 13.691 -0.852 -24.709 1.00 31.55 117 GLY A C 1
ATOM 948 O O . GLY A 1 117 ? 13.932 -0.333 -25.797 1.00 31.55 117 GLY A O 1
ATOM 949 N N . LYS A 1 118 ? 12.546 -0.642 -24.048 1.00 34.09 118 LYS A N 1
ATOM 950 C CA . LYS A 1 118 ? 11.456 0.215 -24.550 1.00 34.09 118 LYS A CA 1
ATOM 951 C C . LYS A 1 118 ? 10.696 0.996 -23.479 1.00 34.09 118 LYS A C 1
ATOM 953 O O . LYS A 1 118 ? 9.881 1.841 -23.831 1.00 34.09 118 LYS A O 1
ATOM 958 N N . ALA A 1 119 ? 10.965 0.714 -22.212 1.00 34.34 119 ALA A N 1
ATOM 959 C CA . ALA A 1 119 ? 10.442 1.423 -21.058 1.00 34.34 119 ALA A CA 1
ATOM 960 C C . ALA A 1 119 ? 11.573 2.247 -20.472 1.00 34.34 119 ALA A C 1
ATOM 962 O O . ALA A 1 119 ? 12.716 1.787 -20.395 1.00 34.34 119 ALA A O 1
ATOM 963 N N . LEU A 1 120 ? 11.273 3.477 -20.092 1.00 34.53 120 LEU A N 1
ATOM 964 C CA . LEU A 1 120 ? 12.301 4.426 -19.748 1.00 34.53 120 LEU A CA 1
ATOM 965 C C . LEU A 1 120 ? 13.018 4.071 -18.435 1.00 34.53 120 LEU A C 1
ATOM 967 O O . LEU A 1 120 ? 13.894 4.851 -18.134 1.00 34.53 120 LEU A O 1
ATOM 971 N N . PHE A 1 121 ? 12.772 2.998 -17.646 1.00 35.97 121 PHE A N 1
ATOM 972 C CA . PHE A 1 121 ? 13.357 2.919 -16.280 1.00 35.97 121 PHE A CA 1
ATOM 973 C C . PHE A 1 121 ? 14.037 1.648 -15.718 1.00 35.97 121 PHE A C 1
ATOM 975 O O . PHE A 1 121 ? 13.496 0.553 -15.799 1.00 35.97 121 PHE A O 1
ATOM 982 N N . ALA A 1 122 ? 15.255 1.808 -15.148 1.00 37.09 122 ALA A N 1
ATOM 983 C CA . ALA A 1 122 ? 16.139 0.739 -14.645 1.00 37.09 122 ALA A CA 1
ATOM 984 C C . ALA A 1 122 ? 16.629 1.002 -13.248 1.00 37.09 122 ALA A C 1
ATOM 986 O O . ALA A 1 122 ? 16.895 2.158 -12.985 1.00 37.09 122 ALA A O 1
ATOM 987 N N . PHE A 1 123 ? 16.952 -0.035 -12.470 1.00 42.00 123 PHE A N 1
ATOM 988 C CA . PHE A 1 123 ? 17.762 0.109 -11.259 1.00 42.00 123 PHE A CA 1
ATOM 989 C C . PHE A 1 123 ? 18.875 -0.947 -11.183 1.00 42.00 123 PHE A C 1
ATOM 991 O O . PHE A 1 123 ? 18.707 -2.080 -11.638 1.00 42.00 123 PHE A O 1
ATOM 998 N N . ALA A 1 124 ? 20.035 -0.535 -10.679 1.00 37.97 124 ALA A N 1
ATOM 999 C CA . ALA A 1 124 ? 21.212 -1.343 -10.428 1.00 37.97 124 ALA A CA 1
ATOM 1000 C C . ALA A 1 124 ? 21.085 -1.975 -9.049 1.00 37.97 124 ALA A C 1
ATOM 1002 O O . ALA A 1 124 ? 21.315 -1.287 -8.062 1.00 37.97 124 ALA A O 1
ATOM 1003 N N . CYS A 1 125 ? 20.790 -3.274 -8.998 1.00 45.50 125 CYS A N 1
ATOM 1004 C CA . CYS A 1 125 ? 20.901 -4.031 -7.760 1.00 45.50 125 CYS A CA 1
ATOM 1005 C C . CYS A 1 125 ? 22.356 -4.417 -7.515 1.00 45.50 125 CYS A C 1
ATOM 1007 O O . CYS A 1 125 ? 22.878 -5.351 -8.135 1.00 45.50 125 CYS A O 1
ATOM 1009 N N . ILE A 1 126 ? 23.014 -3.657 -6.641 1.00 49.72 126 ILE A N 1
ATOM 1010 C CA . ILE A 1 126 ? 24.442 -3.810 -6.305 1.00 49.72 126 ILE A CA 1
ATOM 1011 C C . ILE A 1 126 ? 24.633 -4.723 -5.077 1.00 49.72 126 ILE A C 1
ATOM 1013 O O . ILE A 1 126 ? 25.727 -5.212 -4.815 1.00 49.72 126 ILE A O 1
ATOM 1017 N N . ASP A 1 127 ? 23.566 -4.978 -4.329 1.00 42.94 127 ASP A N 1
ATOM 1018 C CA . ASP A 1 127 ? 23.575 -5.553 -2.984 1.00 42.94 127 ASP A CA 1
ATOM 1019 C C . ASP A 1 127 ? 22.932 -6.949 -2.881 1.00 42.94 127 ASP A C 1
ATOM 1021 O O . ASP A 1 127 ? 23.281 -7.703 -1.971 1.00 42.94 127 ASP A O 1
ATOM 1025 N N . HIS A 1 128 ? 22.066 -7.354 -3.822 1.00 46.91 128 HIS A N 1
ATOM 1026 C CA . HIS A 1 128 ? 21.426 -8.682 -3.778 1.00 46.91 128 HIS A CA 1
ATOM 1027 C C . HIS A 1 128 ? 21.629 -9.578 -5.006 1.00 46.91 128 HIS A C 1
ATOM 1029 O O . HIS A 1 128 ? 21.554 -10.802 -4.868 1.00 46.91 128 HIS A O 1
ATOM 1035 N N . ARG A 1 129 ? 21.810 -9.023 -6.211 1.00 52.59 129 ARG A N 1
ATOM 1036 C CA . ARG A 1 129 ? 21.817 -9.821 -7.458 1.00 52.59 129 ARG A CA 1
ATOM 1037 C C . ARG A 1 129 ? 22.933 -9.495 -8.446 1.00 52.59 129 ARG A C 1
ATOM 1039 O O . ARG A 1 129 ? 23.095 -10.255 -9.395 1.00 52.59 129 ARG A O 1
ATOM 1046 N N . GLY A 1 130 ? 23.685 -8.419 -8.234 1.00 52.94 130 GLY A N 1
ATOM 1047 C CA . GLY A 1 130 ? 24.822 -8.023 -9.063 1.00 52.94 130 GLY A CA 1
ATOM 1048 C C . GLY A 1 130 ? 26.001 -7.548 -8.221 1.00 52.94 130 GLY A C 1
ATOM 1049 O O . GLY A 1 130 ? 25.930 -7.534 -6.996 1.00 52.94 130 GLY A O 1
ATOM 1050 N N . THR A 1 131 ? 27.087 -7.167 -8.885 1.00 53.66 131 THR A N 1
ATOM 1051 C CA . THR A 1 131 ? 28.233 -6.488 -8.259 1.00 53.66 131 THR A CA 1
ATOM 1052 C C . THR A 1 131 ? 28.312 -5.045 -8.766 1.00 53.66 131 THR A C 1
ATOM 1054 O O . THR A 1 131 ? 27.685 -4.733 -9.781 1.00 53.66 131 THR A O 1
ATOM 1057 N N . PRO A 1 132 ? 29.075 -4.141 -8.121 1.00 58.59 132 PRO A N 1
ATOM 1058 C CA . PRO A 1 132 ? 29.291 -2.790 -8.647 1.00 58.59 132 PRO A CA 1
ATOM 1059 C C . PRO A 1 132 ? 29.803 -2.778 -10.100 1.00 58.59 132 PRO A C 1
ATOM 1061 O O . PRO A 1 132 ? 29.500 -1.860 -10.856 1.00 58.59 132 PRO A O 1
ATOM 1064 N N . GLU A 1 133 ? 30.551 -3.811 -10.497 1.00 52.28 133 GLU A N 1
ATOM 1065 C CA . GLU A 1 133 ? 31.099 -3.995 -11.844 1.00 52.28 133 GLU A CA 1
ATOM 1066 C C . GLU A 1 133 ? 30.093 -4.635 -12.818 1.00 52.28 133 GLU A C 1
ATOM 1068 O O . GLU A 1 133 ? 30.175 -4.393 -14.020 1.00 52.28 133 GLU A O 1
ATOM 1073 N N . HIS A 1 134 ? 29.143 -5.430 -12.309 1.00 58.41 134 HIS A N 1
ATOM 1074 C CA . HIS A 1 134 ? 28.104 -6.120 -13.084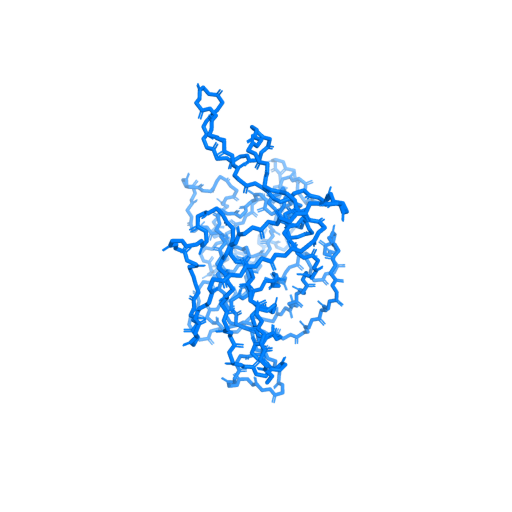 1.00 58.41 134 HIS A CA 1
ATOM 1075 C C . HIS A 1 134 ? 26.746 -6.014 -12.367 1.00 58.41 134 HIS A C 1
ATOM 1077 O O . HIS A 1 134 ? 26.302 -6.976 -11.729 1.00 58.41 134 HIS A O 1
ATOM 1083 N N . PRO A 1 135 ? 26.087 -4.843 -12.415 1.00 59.12 135 PRO A N 1
ATOM 1084 C CA . PRO A 1 135 ? 24.832 -4.639 -11.707 1.00 59.12 135 PRO A CA 1
ATOM 1085 C C . PRO A 1 135 ? 23.714 -5.463 -12.350 1.00 59.12 135 PRO A C 1
ATOM 1087 O O . PRO A 1 135 ? 23.509 -5.421 -13.566 1.00 59.12 135 PRO A O 1
ATOM 1090 N N . ALA A 1 136 ? 22.956 -6.188 -11.530 1.00 58.50 136 ALA A N 1
ATOM 1091 C CA . ALA A 1 136 ? 21.790 -6.916 -12.006 1.00 58.50 136 ALA A CA 1
ATOM 1092 C C . ALA A 1 136 ? 20.591 -5.981 -12.125 1.00 58.50 136 ALA A C 1
ATOM 1094 O O . ALA A 1 136 ? 20.404 -5.074 -11.311 1.00 58.50 136 ALA A O 1
ATOM 1095 N N . ARG A 1 137 ? 19.750 -6.233 -13.129 1.00 62.03 137 ARG A N 1
ATOM 1096 C CA . ARG A 1 137 ? 18.517 -5.474 -13.343 1.00 62.03 137 ARG A CA 1
ATOM 1097 C C . ARG A 1 137 ? 17.400 -6.030 -12.468 1.00 62.03 137 ARG A C 1
ATOM 1099 O O . ARG A 1 137 ? 17.131 -7.233 -12.467 1.00 62.03 137 ARG A O 1
ATOM 1106 N N . THR A 1 138 ? 16.735 -5.146 -11.738 1.00 63.81 138 THR A N 1
ATOM 1107 C CA . THR A 1 138 ? 15.526 -5.443 -10.963 1.00 63.81 138 THR A CA 1
ATOM 1108 C C . THR A 1 138 ? 14.294 -4.857 -11.647 1.00 63.81 138 THR A C 1
ATOM 1110 O O . THR A 1 138 ? 14.387 -3.958 -12.482 1.00 63.81 138 THR A O 1
ATOM 1113 N N . CYS A 1 139 ? 13.121 -5.423 -11.353 1.00 69.06 139 CYS A N 1
ATOM 1114 C CA . CYS A 1 139 ? 11.866 -4.937 -11.915 1.00 69.06 139 CYS A CA 1
ATOM 1115 C C . CYS A 1 139 ? 11.431 -3.631 -11.241 1.00 69.06 139 CYS A C 1
ATOM 1117 O O . CYS A 1 139 ? 11.512 -3.532 -10.022 1.00 69.06 139 CYS A O 1
ATOM 1119 N N . THR A 1 140 ? 10.873 -2.696 -12.004 1.00 73.56 140 THR A N 1
ATOM 1120 C CA . THR A 1 140 ? 10.256 -1.463 -11.486 1.00 73.56 140 THR A CA 1
ATOM 1121 C C . THR A 1 140 ? 8.867 -1.247 -12.100 1.00 73.56 140 THR A C 1
ATOM 1123 O O . THR A 1 140 ? 8.403 -2.055 -12.917 1.00 73.56 140 THR A O 1
ATOM 1126 N N . LEU A 1 141 ? 8.183 -0.183 -11.679 1.00 78.50 141 LEU A N 1
ATOM 1127 C CA . LEU A 1 141 ? 6.906 0.250 -12.239 1.00 78.50 141 LEU A CA 1
ATOM 1128 C C . LEU A 1 141 ? 7.082 1.528 -13.054 1.00 78.50 141 LEU A C 1
ATOM 1130 O O . LEU A 1 141 ? 7.557 2.543 -12.551 1.00 78.50 141 LEU A O 1
ATOM 1134 N N . GLU A 1 142 ? 6.623 1.482 -14.297 1.00 80.81 142 GLU A N 1
ATOM 1135 C CA . GLU A 1 142 ? 6.497 2.639 -15.178 1.00 80.81 142 GLU A CA 1
ATOM 1136 C C . GLU A 1 142 ? 5.032 3.081 -15.236 1.00 80.81 142 GLU A C 1
ATOM 1138 O O . GLU A 1 142 ? 4.135 2.237 -15.226 1.00 80.81 142 GLU A O 1
ATOM 1143 N N . LYS A 1 143 ? 4.781 4.395 -15.288 1.00 81.44 143 LYS A N 1
ATOM 1144 C CA . LYS A 1 143 ? 3.425 4.926 -15.473 1.00 81.44 143 LYS A CA 1
ATOM 1145 C C . LYS A 1 143 ? 2.942 4.650 -16.894 1.00 81.44 143 LYS A C 1
ATOM 1147 O O . LYS A 1 143 ? 3.592 5.054 -17.852 1.00 81.44 143 LYS A O 1
ATOM 1152 N N . ASP A 1 144 ? 1.786 4.014 -17.000 1.00 85.88 144 ASP A N 1
ATOM 1153 C CA . ASP A 1 144 ? 1.102 3.706 -18.256 1.00 85.88 144 ASP A CA 1
ATOM 1154 C C . ASP A 1 144 ? -0.394 3.592 -17.940 1.00 85.88 144 ASP A C 1
ATOM 1156 O O . ASP A 1 144 ? -0.814 2.649 -17.268 1.00 85.88 144 ASP A O 1
ATOM 1160 N N . GLU A 1 145 ? -1.182 4.591 -18.349 1.00 86.69 145 GLU A N 1
ATOM 1161 C CA . GLU A 1 145 ? -2.591 4.755 -17.950 1.00 86.69 145 GLU A CA 1
ATOM 1162 C C . GLU A 1 145 ? -3.480 3.574 -18.363 1.00 86.69 145 GLU A C 1
ATOM 1164 O O . GLU A 1 145 ? -4.472 3.286 -17.691 1.00 86.69 145 GLU A O 1
ATOM 1169 N N . GLU A 1 146 ? -3.103 2.856 -19.421 1.00 88.19 146 GLU A N 1
ATOM 1170 C CA . GLU A 1 146 ? -3.849 1.705 -19.933 1.00 88.19 146 GLU A CA 1
ATOM 1171 C C . GLU A 1 146 ? -3.346 0.374 -19.353 1.00 88.19 146 GLU A C 1
ATOM 1173 O O . GLU A 1 146 ? -3.990 -0.668 -19.510 1.00 88.19 146 GLU A O 1
ATOM 1178 N N . ALA A 1 147 ? -2.207 0.385 -18.654 1.00 89.62 147 ALA A N 1
ATOM 1179 C CA . ALA A 1 147 ? -1.594 -0.821 -18.129 1.00 89.62 147 ALA A CA 1
ATOM 1180 C C . ALA A 1 147 ? -2.193 -1.277 -16.796 1.00 89.62 147 ALA A C 1
ATOM 1182 O O . ALA A 1 147 ? -2.600 -0.498 -15.926 1.00 89.62 147 ALA A O 1
ATOM 1183 N N . ILE A 1 148 ? -2.144 -2.596 -16.614 1.00 91.50 148 ILE A N 1
ATOM 1184 C CA . ILE A 1 148 ? -2.389 -3.266 -15.343 1.00 91.50 148 ILE A CA 1
ATOM 1185 C C . ILE A 1 148 ? -1.122 -3.985 -14.884 1.00 91.50 148 ILE A C 1
ATOM 1187 O O . ILE A 1 148 ? -0.424 -4.629 -15.672 1.00 91.50 148 ILE A O 1
ATOM 1191 N N . CYS A 1 149 ? -0.848 -3.924 -13.585 1.00 90.69 149 CYS A N 1
ATOM 1192 C CA . CYS A 1 149 ? 0.258 -4.641 -12.968 1.00 90.69 149 CYS A CA 1
ATOM 1193 C C . CYS A 1 149 ? -0.267 -5.596 -11.901 1.00 90.69 149 CYS A C 1
ATOM 1195 O O . CYS A 1 149 ? -0.766 -5.170 -10.861 1.00 90.69 149 CYS A O 1
ATOM 1197 N N . TRP A 1 150 ? -0.087 -6.892 -12.142 1.00 91.25 150 TRP A N 1
ATOM 1198 C CA . TRP A 1 150 ? -0.404 -7.941 -11.180 1.00 91.25 150 TRP A CA 1
ATOM 1199 C C . TRP A 1 150 ? 0.642 -8.037 -10.074 1.00 91.25 150 TRP A C 1
ATOM 1201 O O . TRP A 1 150 ? 1.847 -7.945 -10.318 1.00 91.25 150 TRP A O 1
ATOM 1211 N N . GLY A 1 151 ? 0.168 -8.279 -8.859 1.00 91.00 151 GLY A N 1
ATOM 1212 C CA . GLY A 1 151 ? 1.004 -8.433 -7.681 1.00 91.00 151 GLY A CA 1
ATOM 1213 C C . GLY A 1 151 ? 0.196 -8.853 -6.462 1.00 91.00 151 GLY A C 1
ATOM 1214 O O . GLY A 1 151 ? -0.907 -9.396 -6.567 1.00 91.00 151 GLY A O 1
ATOM 1215 N N . THR A 1 152 ? 0.761 -8.588 -5.292 1.00 91.75 152 THR A N 1
ATOM 1216 C CA . THR A 1 152 ? 0.171 -8.965 -4.010 1.00 91.75 152 THR A CA 1
ATOM 1217 C C . THR A 1 152 ? 0.112 -7.751 -3.098 1.00 91.75 152 THR A C 1
ATOM 1219 O O . THR A 1 152 ? 1.131 -7.108 -2.865 1.00 91.75 152 THR A O 1
ATOM 1222 N N . ALA A 1 153 ? -1.065 -7.455 -2.551 1.00 91.69 153 ALA A N 1
ATOM 1223 C CA . ALA A 1 153 ? -1.233 -6.473 -1.489 1.00 91.69 153 ALA A CA 1
ATOM 1224 C C . ALA A 1 153 ? -1.101 -7.154 -0.120 1.00 91.69 153 ALA A C 1
ATOM 1226 O O . ALA A 1 153 ? -1.793 -8.136 0.162 1.00 91.69 153 ALA A O 1
ATOM 1227 N N . PHE A 1 154 ? -0.223 -6.631 0.728 1.00 87.94 154 PHE A N 1
ATOM 1228 C CA . PHE A 1 154 ? 0.023 -7.087 2.092 1.00 87.94 154 PHE A CA 1
ATOM 1229 C C . PHE A 1 154 ? -0.573 -6.090 3.080 1.00 87.94 154 PHE A C 1
ATOM 1231 O O . PHE A 1 154 ? -0.323 -4.894 2.987 1.00 87.94 154 PHE A O 1
ATOM 1238 N N . CYS A 1 155 ? -1.358 -6.596 4.018 1.00 89.31 155 CYS A N 1
ATOM 1239 C CA . CYS A 1 155 ? -1.991 -5.858 5.098 1.00 89.31 155 CYS A CA 1
ATOM 1240 C C . CYS A 1 155 ? -1.113 -5.956 6.340 1.00 89.31 155 CYS A C 1
ATOM 1242 O O . CYS A 1 155 ? -0.895 -7.068 6.824 1.00 89.31 155 CYS A O 1
ATOM 1244 N N . VAL A 1 156 ? -0.670 -4.823 6.872 1.00 83.88 156 VAL A N 1
ATOM 1245 C CA . VAL A 1 156 ? 0.047 -4.737 8.146 1.00 83.88 156 VAL A CA 1
ATOM 1246 C C . VAL A 1 1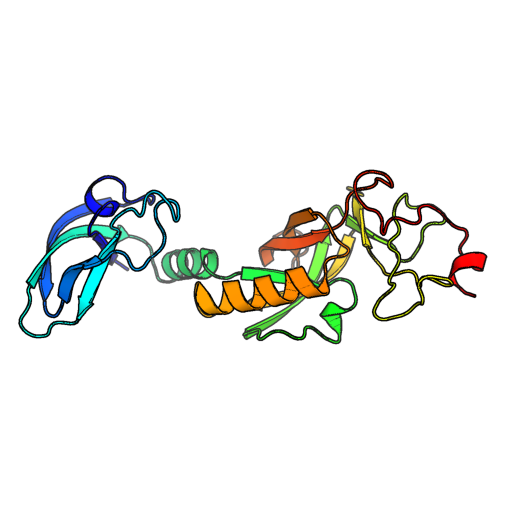56 ? -0.897 -4.097 9.160 1.00 83.88 156 VAL A C 1
ATOM 1248 O O . VAL A 1 156 ? -1.218 -2.915 9.073 1.00 83.88 156 VAL A O 1
ATOM 1251 N N . ARG A 1 157 ? -1.413 -4.907 10.082 1.00 78.69 157 ARG A N 1
ATOM 1252 C CA . ARG A 1 157 ? -2.231 -4.496 11.225 1.00 78.69 157 ARG A CA 1
ATOM 1253 C C . ARG A 1 157 ? -1.364 -4.603 12.476 1.00 78.69 157 ARG A C 1
ATOM 1255 O O . ARG A 1 157 ? -0.502 -5.464 12.584 1.00 78.69 157 ARG A O 1
ATOM 1262 N N . GLY A 1 158 ? -1.607 -3.726 13.442 1.00 65.25 158 GLY A N 1
ATOM 1263 C CA . GLY A 1 158 ? -0.833 -3.716 14.690 1.00 65.25 158 GLY A CA 1
ATOM 1264 C C . GLY A 1 158 ? -0.660 -2.340 15.322 1.00 65.25 158 GLY A C 1
ATOM 1265 O O . GLY A 1 158 ? -0.103 -2.230 16.411 1.00 65.25 158 GLY A O 1
ATOM 1266 N N . GLY A 1 159 ? -1.182 -1.292 14.678 1.00 69.94 159 GLY A N 1
ATOM 1267 C CA . GLY A 1 159 ? -1.042 0.080 15.147 1.00 69.94 159 GLY A CA 1
ATOM 1268 C C . GLY A 1 159 ? 0.330 0.679 14.806 1.00 69.94 159 GLY A C 1
ATOM 1269 O O . GLY A 1 159 ? 1.113 0.059 14.086 1.00 69.94 159 GLY A O 1
ATOM 1270 N N . PRO A 1 160 ? 0.642 1.876 15.336 1.00 68.50 160 PRO A N 1
ATOM 1271 C CA . PRO A 1 160 ? 1.757 2.693 14.847 1.00 68.50 160 PRO A CA 1
ATOM 1272 C C . PRO A 1 160 ? 3.142 2.038 14.927 1.00 68.50 160 PRO A C 1
ATOM 1274 O O . PRO A 1 160 ? 4.025 2.384 14.151 1.00 68.50 160 PRO A O 1
ATOM 1277 N N . GLU A 1 161 ? 3.353 1.116 15.869 1.00 71.50 161 GLU A N 1
ATOM 1278 C CA . GLU A 1 161 ? 4.665 0.496 16.082 1.00 71.50 161 GLU A CA 1
ATOM 1279 C C . GLU A 1 161 ? 4.980 -0.589 15.045 1.00 71.50 161 GLU A C 1
ATOM 1281 O O . GLU A 1 161 ? 6.070 -0.594 14.478 1.00 71.50 161 GLU A O 1
ATOM 1286 N N . GLU A 1 162 ? 4.020 -1.463 14.734 1.00 75.12 162 GLU A N 1
ATOM 1287 C CA . GLU A 1 162 ? 4.188 -2.483 13.689 1.00 75.12 162 GLU A CA 1
ATOM 1288 C C . GLU A 1 162 ? 4.304 -1.839 12.303 1.00 75.12 162 GLU A C 1
ATOM 1290 O O . GLU A 1 162 ? 5.146 -2.234 11.496 1.00 75.12 162 GLU A O 1
ATOM 1295 N N . GLU A 1 163 ? 3.523 -0.784 12.049 1.00 75.31 163 GLU A N 1
ATOM 1296 C CA . GLU A 1 163 ? 3.633 0.008 10.821 1.00 75.31 163 GLU A CA 1
ATOM 1297 C C . GLU A 1 163 ? 5.014 0.661 10.698 1.00 75.31 163 GLU A C 1
ATOM 1299 O O . GLU A 1 163 ? 5.634 0.593 9.636 1.00 75.31 163 GLU A O 1
ATOM 1304 N N . ARG A 1 164 ? 5.539 1.237 11.789 1.00 75.81 164 ARG A N 1
ATOM 1305 C CA . ARG A 1 164 ? 6.886 1.820 11.823 1.00 75.81 164 ARG A CA 1
ATOM 1306 C C . ARG A 1 164 ? 7.959 0.771 11.540 1.00 75.81 164 ARG A C 1
ATOM 1308 O O . ARG A 1 164 ? 8.841 1.022 10.724 1.00 75.81 164 ARG A O 1
AT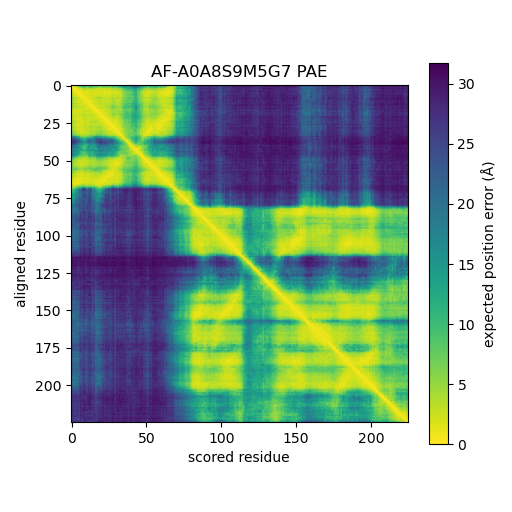OM 1315 N N . LEU A 1 165 ? 7.886 -0.402 12.170 1.00 78.06 165 LEU A N 1
ATOM 1316 C CA . LEU A 1 165 ? 8.852 -1.487 11.962 1.00 78.06 165 LEU A CA 1
ATOM 1317 C C . LEU A 1 165 ? 8.824 -2.019 10.523 1.00 78.06 165 LEU A C 1
ATOM 1319 O O . LEU A 1 165 ? 9.884 -2.216 9.919 1.00 78.06 165 LEU A O 1
ATOM 1323 N N . ALA A 1 166 ? 7.630 -2.217 9.958 1.00 82.12 166 ALA A N 1
ATOM 1324 C CA . ALA A 1 166 ? 7.468 -2.618 8.564 1.00 82.12 166 ALA A CA 1
ATOM 1325 C C . ALA A 1 166 ? 8.019 -1.547 7.611 1.00 82.12 166 ALA A C 1
ATOM 1327 O O . ALA A 1 166 ? 8.754 -1.876 6.679 1.00 82.12 166 ALA A O 1
ATOM 1328 N N . MET A 1 167 ? 7.741 -0.269 7.878 1.00 78.00 167 MET A N 1
ATOM 1329 C CA . MET A 1 167 ? 8.262 0.851 7.095 1.00 78.00 167 MET A CA 1
ATOM 1330 C C . MET A 1 167 ? 9.783 0.956 7.153 1.00 78.00 167 MET A C 1
ATOM 1332 O O . MET A 1 167 ? 10.415 1.038 6.107 1.00 78.00 167 MET A O 1
ATOM 1336 N N . GLU A 1 168 ? 10.392 0.875 8.335 1.00 79.88 168 GLU A N 1
ATOM 1337 C CA . GLU A 1 168 ? 11.853 0.900 8.482 1.00 79.88 168 GLU A CA 1
ATOM 1338 C C . GLU A 1 168 ? 12.527 -0.280 7.776 1.00 79.88 168 GLU A C 1
ATOM 1340 O O . GLU A 1 168 ? 13.629 -0.165 7.235 1.00 79.88 168 GLU A O 1
ATOM 1345 N N . TYR A 1 169 ? 11.890 -1.452 7.781 1.00 80.81 169 TYR A N 1
ATOM 1346 C CA . TYR A 1 169 ? 12.362 -2.590 7.003 1.00 80.81 169 TYR A CA 1
ATOM 1347 C C . TYR A 1 169 ? 12.291 -2.313 5.496 1.00 80.81 169 TYR A C 1
ATOM 1349 O O . TYR A 1 169 ? 13.291 -2.495 4.799 1.00 80.81 169 TYR A O 1
ATOM 1357 N N . LEU A 1 170 ? 11.140 -1.847 5.007 1.00 80.38 170 LEU A N 1
ATOM 1358 C CA . LEU A 1 170 ? 10.908 -1.574 3.590 1.00 80.38 170 LEU A CA 1
ATOM 1359 C C . LEU A 1 170 ? 11.806 -0.452 3.065 1.00 80.38 170 LEU A C 1
ATOM 1361 O O . LEU A 1 170 ? 12.378 -0.600 1.997 1.00 80.38 170 LEU A O 1
ATOM 1365 N N . GLU A 1 171 ? 12.010 0.620 3.828 1.00 77.56 171 GLU A N 1
ATOM 1366 C CA . GLU A 1 171 ? 12.903 1.724 3.456 1.00 77.56 171 GLU A CA 1
ATOM 1367 C C . GLU A 1 171 ? 14.362 1.288 3.324 1.00 77.56 171 GLU A C 1
ATOM 1369 O O . GLU A 1 171 ? 15.063 1.743 2.424 1.00 77.56 171 GLU A O 1
ATOM 1374 N N . ARG A 1 172 ? 14.832 0.393 4.202 1.00 73.81 172 ARG A N 1
ATOM 1375 C CA . ARG A 1 172 ? 16.188 -0.163 4.090 1.00 73.81 172 ARG A CA 1
ATOM 1376 C C . ARG A 1 172 ? 16.316 -1.100 2.900 1.00 73.81 172 ARG A C 1
ATOM 1378 O O . ARG A 1 172 ? 17.333 -1.087 2.217 1.00 73.81 172 ARG A O 1
ATOM 1385 N N . ARG A 1 173 ? 15.302 -1.934 2.680 1.00 71.25 173 ARG A N 1
ATOM 1386 C CA . ARG A 1 173 ? 15.323 -2.972 1.651 1.00 71.25 173 ARG A CA 1
ATOM 1387 C C . ARG A 1 173 ? 15.136 -2.416 0.245 1.00 71.25 173 ARG A C 1
ATOM 1389 O O . ARG A 1 173 ? 15.829 -2.838 -0.667 1.00 71.25 173 ARG A O 1
ATOM 1396 N N . GLU A 1 174 ? 14.197 -1.499 0.086 1.00 72.81 174 GLU A N 1
ATOM 1397 C CA . GLU A 1 174 ? 13.834 -0.869 -1.181 1.00 72.81 174 GLU A CA 1
ATOM 1398 C C . GLU A 1 174 ? 14.535 0.499 -1.309 1.00 72.81 174 GLU A C 1
ATOM 1400 O O . GLU A 1 174 ? 14.013 1.411 -1.941 1.00 72.81 174 GLU A O 1
ATOM 1405 N N . CYS A 1 175 ? 15.721 0.669 -0.706 1.00 67.06 175 CYS A N 1
ATOM 1406 C CA . CYS A 1 175 ? 16.472 1.933 -0.706 1.00 67.06 175 CYS A CA 1
ATOM 1407 C C . CYS A 1 175 ? 16.917 2.401 -2.107 1.00 67.06 175 CYS A C 1
ATOM 1409 O O . CYS A 1 175 ? 17.365 3.535 -2.279 1.00 67.06 175 CYS A O 1
ATOM 1411 N N . GLU A 1 176 ? 16.790 1.528 -3.105 1.00 62.72 176 GLU A N 1
ATOM 1412 C CA . GLU A 1 176 ? 17.007 1.815 -4.524 1.00 62.72 176 GLU A CA 1
ATOM 1413 C C . GLU A 1 176 ? 15.839 2.599 -5.152 1.00 62.72 176 GLU A C 1
ATOM 1415 O O . GLU A 1 176 ? 15.995 3.193 -6.221 1.00 62.72 176 GLU A O 1
ATOM 1420 N N . TYR A 1 177 ? 14.681 2.624 -4.483 1.00 66.38 177 TYR A N 1
ATOM 1421 C CA . TYR A 1 177 ? 13.467 3.325 -4.890 1.00 66.38 177 TYR A CA 1
ATOM 1422 C C . TYR A 1 177 ? 13.312 4.620 -4.089 1.00 66.38 177 TYR A C 1
ATOM 1424 O O . TYR A 1 177 ? 13.303 4.621 -2.860 1.00 66.38 177 TYR A O 1
ATOM 1432 N N . ASP A 1 178 ? 13.165 5.743 -4.786 1.00 67.81 178 ASP A N 1
ATOM 1433 C CA . ASP A 1 178 ? 13.113 7.083 -4.193 1.00 67.81 178 ASP A CA 1
ATOM 1434 C C . ASP A 1 178 ? 11.686 7.627 -4.005 1.00 67.81 178 ASP A C 1
ATOM 1436 O O . ASP A 1 178 ? 11.506 8.670 -3.375 1.00 67.81 178 ASP A O 1
ATOM 1440 N N . LEU A 1 179 ? 10.657 6.922 -4.494 1.00 74.44 179 LEU A N 1
ATOM 1441 C CA . LEU A 1 179 ? 9.261 7.353 -4.410 1.00 74.44 179 LEU A CA 1
ATOM 1442 C C . LEU A 1 179 ? 8.363 6.318 -3.724 1.00 74.44 179 LEU A C 1
ATOM 1444 O O . LEU A 1 179 ? 8.386 5.125 -4.022 1.00 74.44 179 LEU A O 1
ATOM 1448 N N . LYS A 1 180 ? 7.465 6.814 -2.872 1.00 81.50 180 LYS A N 1
ATOM 1449 C CA . LYS A 1 180 ? 6.349 6.052 -2.303 1.00 81.50 180 LYS A CA 1
ATOM 1450 C C . LYS A 1 180 ? 5.058 6.641 -2.840 1.00 81.50 180 LYS A C 1
ATOM 1452 O O . LYS A 1 180 ? 4.754 7.802 -2.572 1.00 81.50 180 LYS A O 1
ATOM 1457 N N . THR A 1 181 ? 4.310 5.852 -3.597 1.00 80.69 181 THR A N 1
ATOM 1458 C CA . THR A 1 181 ? 3.032 6.283 -4.168 1.00 80.69 181 THR A CA 1
ATOM 1459 C C . THR A 1 181 ? 1.898 5.502 -3.522 1.00 80.69 181 THR A C 1
ATOM 1461 O O . THR A 1 181 ? 2.050 4.319 -3.236 1.00 80.69 181 THR A O 1
ATOM 1464 N N . CYS A 1 182 ? 0.758 6.149 -3.294 1.00 85.38 182 CYS A N 1
ATOM 1465 C CA . CYS A 1 182 ? -0.465 5.467 -2.884 1.00 85.38 182 CYS A CA 1
ATOM 1466 C C . CYS A 1 182 ? -1.326 5.203 -4.120 1.00 85.38 182 CYS A C 1
ATOM 1468 O O . CYS A 1 182 ? -1.601 6.127 -4.885 1.00 85.38 182 CYS A O 1
ATOM 1470 N N . VAL A 1 183 ? -1.738 3.953 -4.313 1.00 87.06 183 VAL A N 1
ATOM 1471 C CA . VAL A 1 183 ? -2.531 3.509 -5.465 1.00 87.06 183 VAL A CA 1
ATOM 1472 C C . VAL A 1 183 ? -3.733 2.690 -5.019 1.00 87.06 183 VAL A C 1
ATOM 1474 O O . VAL A 1 183 ? -3.758 2.125 -3.925 1.00 87.06 183 VAL A O 1
ATOM 1477 N N . ASP A 1 184 ? -4.728 2.604 -5.890 1.00 90.69 184 ASP A N 1
ATOM 1478 C CA . ASP A 1 184 ? -5.872 1.730 -5.681 1.00 90.69 184 ASP A CA 1
ATOM 1479 C C . ASP A 1 184 ? -5.568 0.312 -6.173 1.00 90.69 184 ASP A C 1
ATOM 1481 O O . ASP A 1 184 ? -4.999 0.109 -7.251 1.00 90.69 184 ASP A O 1
ATOM 1485 N N . PHE A 1 185 ? -5.963 -0.673 -5.372 1.00 91.31 185 PHE A N 1
ATOM 1486 C CA . PH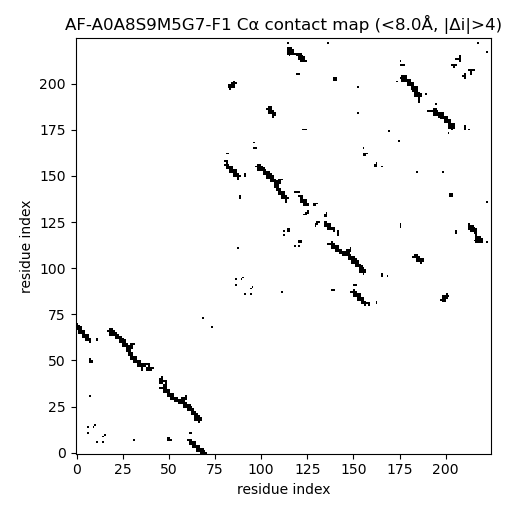E A 1 185 ? -5.762 -2.091 -5.633 1.00 91.31 185 PHE A CA 1
ATOM 1487 C C . PHE A 1 185 ? -7.091 -2.782 -5.934 1.00 91.31 185 PHE A C 1
ATOM 1489 O O . PHE A 1 185 ? -8.077 -2.623 -5.213 1.00 91.31 185 PHE A O 1
ATOM 1496 N N . TYR A 1 186 ? -7.091 -3.601 -6.978 1.00 92.25 186 TYR A N 1
ATOM 1497 C CA . TYR A 1 186 ? -8.257 -4.272 -7.538 1.00 92.25 186 TYR A CA 1
ATOM 1498 C C . TYR A 1 186 ? -8.066 -5.785 -7.488 1.00 92.25 186 TYR A C 1
ATOM 1500 O O . TYR A 1 186 ? -6.941 -6.291 -7.519 1.00 92.25 186 TYR A O 1
ATOM 1508 N N . LYS A 1 187 ? -9.175 -6.520 -7.429 1.00 91.88 187 LYS A N 1
ATOM 1509 C CA . LYS A 1 187 ? -9.174 -7.983 -7.511 1.00 91.88 187 LYS A CA 1
ATOM 1510 C C . LYS A 1 187 ? -9.754 -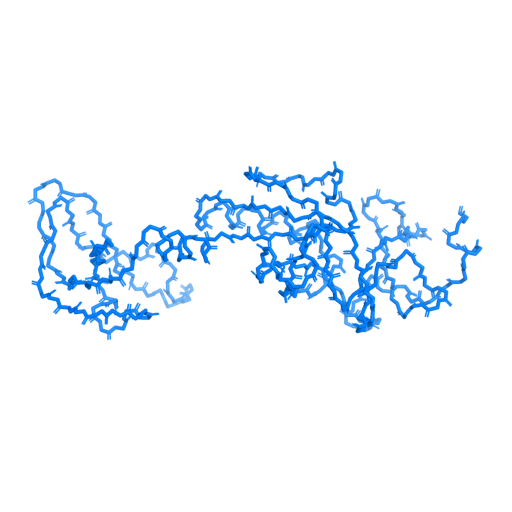8.425 -8.853 1.00 91.88 187 LYS A C 1
ATOM 1512 O O . LYS A 1 187 ? -10.476 -7.677 -9.501 1.00 91.88 187 LYS A O 1
ATOM 1517 N N . GLU A 1 188 ? -9.425 -9.644 -9.273 1.00 89.19 188 GLU A N 1
ATOM 1518 C CA . GLU A 1 188 ? -9.904 -10.212 -10.543 1.00 89.19 188 GLU A CA 1
ATOM 1519 C C . GLU A 1 188 ? -11.434 -10.311 -10.607 1.00 89.19 188 GLU A C 1
ATOM 1521 O O . GLU A 1 188 ? -12.031 -10.088 -11.655 1.00 89.19 188 GLU A O 1
ATOM 1526 N N . ASP A 1 189 ? -12.055 -10.620 -9.468 1.00 89.62 189 ASP A N 1
ATOM 1527 C CA . ASP A 1 189 ? -13.499 -10.803 -9.321 1.00 89.62 189 ASP A CA 1
ATOM 1528 C C . ASP A 1 189 ? -14.291 -9.489 -9.378 1.00 89.62 189 ASP A C 1
ATOM 1530 O O . ASP A 1 189 ? -15.471 -9.506 -9.721 1.00 89.62 189 ASP A O 1
ATOM 1534 N N . ASP A 1 190 ? -13.647 -8.358 -9.078 1.00 90.38 190 ASP A N 1
ATOM 1535 C CA . ASP A 1 190 ? -14.233 -7.022 -9.174 1.00 90.38 190 ASP A CA 1
ATOM 1536 C C . ASP A 1 190 ? -13.187 -6.013 -9.685 1.00 90.38 190 ASP A C 1
ATOM 1538 O O . ASP A 1 190 ? -12.535 -5.314 -8.903 1.00 90.38 190 ASP A O 1
ATOM 1542 N N . PRO A 1 191 ? -12.983 -5.942 -11.013 1.00 86.94 191 PRO A N 1
ATOM 1543 C CA . PRO A 1 191 ? -11.982 -5.066 -11.606 1.00 86.94 191 PRO A CA 1
ATOM 1544 C C . PRO A 1 191 ? -12.443 -3.604 -11.681 1.00 86.94 191 PRO A C 1
ATOM 1546 O O . PRO A 1 191 ? -11.646 -2.745 -12.064 1.00 86.94 191 PRO A O 1
ATOM 1549 N N . LEU A 1 192 ? -13.711 -3.301 -11.383 1.00 85.38 192 LEU A N 1
ATOM 1550 C CA . LEU A 1 192 ? -14.264 -1.947 -11.467 1.00 85.38 192 LEU A CA 1
ATOM 1551 C C . LEU A 1 192 ? -14.165 -1.217 -10.131 1.00 85.38 192 LEU A C 1
ATOM 1553 O O . LEU A 1 192 ? -13.841 -0.030 -10.133 1.00 85.38 192 LEU A O 1
ATOM 1557 N N . ASN A 1 193 ? -14.372 -1.917 -9.014 1.00 87.31 193 ASN A N 1
ATOM 1558 C CA . ASN A 1 193 ? -14.300 -1.315 -7.689 1.00 87.31 193 ASN A CA 1
ATOM 1559 C C . ASN A 1 193 ? -12.974 -1.663 -6.997 1.00 87.31 193 ASN A C 1
ATOM 1561 O O . ASN A 1 193 ? -12.575 -2.830 -6.968 1.00 87.31 193 ASN A O 1
ATOM 1565 N N . PRO A 1 194 ? -12.271 -0.677 -6.414 1.00 87.50 194 PRO A N 1
ATOM 1566 C CA . PRO A 1 194 ? -11.051 -0.954 -5.676 1.00 87.50 194 PRO A CA 1
ATOM 1567 C C . PRO A 1 194 ? -11.369 -1.774 -4.424 1.00 87.50 194 PRO A C 1
ATOM 1569 O O . PRO A 1 194 ? -12.198 -1.398 -3.597 1.00 87.50 194 PRO A O 1
ATOM 1572 N N . ALA A 1 195 ? -10.679 -2.901 -4.270 1.00 82.44 195 ALA A N 1
ATOM 1573 C CA . ALA A 1 195 ? -10.781 -3.749 -3.090 1.00 82.44 195 ALA A CA 1
ATOM 1574 C C . ALA A 1 195 ? -10.077 -3.125 -1.878 1.00 82.44 195 ALA A C 1
ATOM 1576 O O . ALA A 1 195 ? -10.470 -3.381 -0.740 1.00 82.44 195 ALA A O 1
ATOM 1577 N N . VAL A 1 196 ? -9.022 -2.341 -2.126 1.00 84.38 196 VAL A N 1
ATOM 1578 C CA . VAL A 1 196 ? -8.317 -1.535 -1.126 1.00 84.38 196 VAL A CA 1
ATOM 1579 C C . VAL A 1 196 ? -7.866 -0.235 -1.788 1.00 84.38 196 VAL A C 1
ATOM 1581 O O . VAL A 1 196 ? -7.238 -0.265 -2.845 1.00 84.38 196 VAL A O 1
ATOM 1584 N N . THR A 1 197 ? -8.161 0.899 -1.162 1.00 85.12 197 THR A N 1
ATOM 1585 C CA . THR A 1 197 ? -7.699 2.222 -1.606 1.00 85.12 197 THR A CA 1
ATOM 1586 C C . THR A 1 197 ? -6.469 2.657 -0.820 1.00 85.12 197 THR A C 1
ATOM 1588 O O . THR A 1 197 ? -6.385 2.386 0.379 1.00 85.12 197 THR A O 1
ATOM 1591 N N . GLY A 1 198 ? -5.551 3.383 -1.457 1.00 82.12 198 GLY A N 1
ATOM 1592 C CA . GLY A 1 198 ? -4.388 3.957 -0.769 1.00 82.12 198 GLY A CA 1
ATOM 1593 C C . GLY A 1 198 ? -3.301 2.943 -0.396 1.00 82.12 198 GLY A C 1
ATOM 1594 O O . GLY A 1 198 ? -2.606 3.119 0.602 1.00 82.12 198 GLY A O 1
ATOM 1595 N N . VAL A 1 199 ? -3.142 1.884 -1.190 1.00 86.38 199 VAL A N 1
ATOM 1596 C CA . VAL A 1 199 ? -2.067 0.903 -1.020 1.00 86.38 199 VAL A CA 1
ATOM 1597 C C . VAL A 1 199 ? -0.732 1.544 -1.384 1.00 86.38 199 VAL A C 1
ATOM 1599 O O . VAL A 1 199 ? -0.576 2.096 -2.472 1.00 86.38 199 VAL A O 1
ATOM 1602 N N . MET A 1 200 ? 0.244 1.464 -0.485 1.00 88.12 200 MET A N 1
ATOM 1603 C CA . MET A 1 200 ? 1.578 2.005 -0.706 1.00 88.12 200 MET A CA 1
ATOM 1604 C C . MET A 1 200 ? 2.366 1.121 -1.669 1.00 88.12 200 MET A C 1
ATOM 1606 O O . MET A 1 200 ? 2.453 -0.094 -1.494 1.00 88.12 200 MET A O 1
ATOM 1610 N N . VAL A 1 201 ? 2.993 1.741 -2.659 1.00 86.69 201 VAL A N 1
ATOM 1611 C CA . VAL A 1 201 ? 3.888 1.091 -3.608 1.00 86.69 201 VAL A CA 1
ATOM 1612 C C . VAL A 1 201 ? 5.201 1.863 -3.706 1.00 86.69 201 VAL A C 1
ATOM 1614 O O . VAL A 1 201 ? 5.211 3.091 -3.820 1.00 86.69 201 VAL A O 1
ATOM 1617 N N . PHE A 1 202 ? 6.313 1.132 -3.651 1.00 81.25 202 PHE A N 1
ATOM 1618 C CA . PHE A 1 202 ? 7.647 1.681 -3.879 1.00 81.25 202 PHE A CA 1
ATOM 1619 C C . PHE A 1 202 ? 7.895 1.762 -5.382 1.00 81.25 202 PHE A C 1
ATOM 1621 O O . PHE A 1 202 ? 7.744 0.782 -6.111 1.00 81.25 202 PHE A O 1
ATOM 1628 N N . THR A 1 203 ? 8.222 2.957 -5.844 1.00 78.00 203 THR A N 1
ATOM 1629 C CA . THR A 1 203 ? 8.449 3.309 -7.248 1.00 78.00 203 THR A CA 1
ATOM 1630 C C . THR A 1 203 ? 9.682 4.190 -7.320 1.00 78.00 203 THR A C 1
ATOM 1632 O O . THR A 1 203 ? 10.137 4.693 -6.296 1.00 78.00 203 THR A O 1
ATOM 1635 N N . SER A 1 204 ? 10.212 4.415 -8.512 1.00 70.31 204 SER A N 1
ATOM 1636 C CA . SER A 1 204 ? 11.412 5.231 -8.644 1.00 70.31 204 SER A CA 1
ATOM 1637 C C . SER A 1 204 ? 11.259 6.332 -9.670 1.00 70.31 204 SER A C 1
ATOM 1639 O O . SER A 1 204 ? 10.501 6.202 -10.635 1.00 70.31 204 SER A O 1
ATOM 1641 N N . THR A 1 205 ? 12.030 7.397 -9.480 1.00 69.50 205 THR A N 1
ATOM 1642 C CA . THR A 1 205 ? 12.120 8.489 -10.432 1.00 69.50 205 THR A CA 1
ATOM 1643 C C . THR A 1 205 ? 12.895 8.047 -11.676 1.00 69.50 205 THR A C 1
ATOM 1645 O O . THR A 1 205 ? 13.954 7.423 -11.577 1.00 69.50 205 THR A O 1
ATOM 1648 N N . PRO A 1 206 ? 12.400 8.441 -12.853 1.00 66.31 206 PRO A N 1
ATOM 1649 C CA . PRO A 1 206 ? 13.043 8.356 -14.155 1.00 66.31 206 PRO A CA 1
ATOM 1650 C C . PRO A 1 206 ? 14.465 8.847 -14.410 1.00 66.31 206 PRO A C 1
ATOM 1652 O O . PRO A 1 206 ? 14.817 9.001 -15.579 1.00 66.31 206 PRO A O 1
ATOM 1655 N N . ASP A 1 207 ? 15.239 9.222 -13.403 1.00 65.31 207 ASP A N 1
ATOM 1656 C CA . ASP A 1 207 ? 16.322 10.180 -13.599 1.00 65.31 207 ASP A CA 1
ATOM 1657 C C . ASP A 1 207 ? 17.664 9.675 -13.050 1.00 65.31 207 ASP A C 1
ATOM 1659 O O . ASP A 1 207 ? 17.786 9.333 -11.876 1.00 65.31 207 ASP A O 1
ATOM 1663 N N . LYS A 1 208 ? 18.695 9.675 -13.915 1.00 59.38 208 LYS A N 1
ATOM 1664 C CA . LYS A 1 208 ? 20.092 9.338 -13.562 1.00 59.38 208 LYS A CA 1
ATOM 1665 C C . LYS A 1 208 ? 20.671 10.304 -12.534 1.00 59.38 208 LYS A C 1
ATOM 1667 O O . LYS A 1 208 ? 21.606 9.935 -11.827 1.00 59.38 208 LYS A O 1
ATOM 1672 N N . VAL A 1 209 ? 20.169 11.539 -12.488 1.00 60.41 209 VAL A N 1
ATOM 1673 C CA . VAL A 1 209 ? 20.658 12.576 -11.575 1.00 60.41 209 VAL A CA 1
ATOM 1674 C C . VAL A 1 209 ? 20.058 12.391 -10.184 1.00 60.41 209 VAL A C 1
ATOM 1676 O O . VAL A 1 209 ? 20.793 12.452 -9.200 1.00 60.41 209 VAL A O 1
ATOM 1679 N N . SER A 1 210 ? 18.749 12.135 -10.089 1.00 59.91 210 SER A N 1
ATOM 1680 C CA . SER A 1 210 ? 18.073 11.937 -8.801 1.00 59.91 210 SER A CA 1
ATOM 1681 C C . SER A 1 210 ? 18.268 10.534 -8.225 1.00 59.91 210 SER A C 1
ATOM 1683 O O . SER A 1 210 ? 18.322 10.381 -7.006 1.00 59.91 210 SER A O 1
ATOM 1685 N N . ASN A 1 211 ? 18.414 9.514 -9.075 1.00 62.06 211 ASN A N 1
ATOM 1686 C CA . ASN A 1 211 ? 18.572 8.134 -8.648 1.00 62.06 211 ASN A CA 1
ATOM 1687 C C . ASN A 1 211 ? 19.827 7.503 -9.266 1.00 62.06 211 ASN A C 1
ATOM 1689 O O . ASN A 1 211 ? 19.853 7.070 -10.414 1.00 62.06 211 ASN A O 1
ATOM 1693 N N . LYS A 1 212 ? 20.891 7.401 -8.464 1.00 63.84 212 LYS A N 1
ATOM 1694 C CA . LYS A 1 212 ? 22.183 6.818 -8.873 1.00 63.84 212 LYS A CA 1
ATOM 1695 C C . LYS A 1 212 ? 22.103 5.343 -9.280 1.00 63.84 212 LYS A C 1
ATOM 1697 O O . LYS A 1 212 ? 23.004 4.853 -9.954 1.00 63.84 212 LYS A O 1
ATOM 1702 N N . TYR A 1 213 ? 21.062 4.633 -8.848 1.00 61.94 213 TYR A N 1
ATOM 1703 C CA . TYR A 1 213 ? 20.853 3.243 -9.233 1.00 61.94 213 TYR A CA 1
ATOM 1704 C C . TYR A 1 213 ? 20.269 3.160 -10.641 1.00 61.94 213 TYR A C 1
ATOM 1706 O O . TYR A 1 213 ? 20.248 2.090 -11.232 1.00 61.94 213 TYR A O 1
ATOM 1714 N N . TYR A 1 214 ? 19.857 4.277 -11.234 1.00 63.38 214 TYR A N 1
ATOM 1715 C CA . TYR A 1 214 ? 19.179 4.261 -12.504 1.00 63.38 214 TYR A CA 1
ATOM 1716 C C . TYR A 1 214 ? 20.102 4.004 -13.714 1.00 63.38 214 TYR A C 1
ATOM 1718 O O . TYR A 1 214 ? 20.849 4.870 -14.170 1.00 63.38 214 TYR A O 1
ATOM 1726 N N . LEU A 1 215 ? 20.042 2.794 -14.284 1.00 60.97 215 LEU A N 1
ATOM 1727 C CA . LEU A 1 215 ? 20.872 2.368 -15.431 1.00 60.97 215 LEU A CA 1
ATOM 1728 C C . LEU A 1 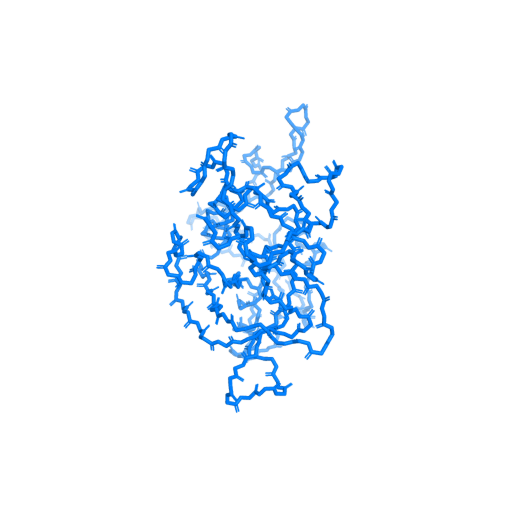215 ? 20.348 2.842 -16.802 1.00 60.97 215 LEU A C 1
ATOM 1730 O O . LEU A 1 215 ? 21.130 2.993 -17.746 1.00 60.97 215 LEU A O 1
ATOM 1734 N N . GLY A 1 216 ? 19.057 3.157 -16.916 1.00 61.47 216 GLY A N 1
ATOM 1735 C CA . GLY A 1 216 ? 18.407 3.532 -18.173 1.00 61.47 216 GLY A CA 1
ATOM 1736 C C . GLY A 1 216 ? 18.252 2.390 -19.195 1.00 61.47 216 GLY A C 1
ATOM 1737 O O . GLY A 1 216 ? 18.490 1.216 -18.874 1.00 61.47 216 GLY A O 1
ATOM 1738 N N . PRO A 1 217 ? 17.817 2.733 -20.423 1.00 63.41 217 PRO A N 1
ATOM 1739 C CA . PRO A 1 217 ? 17.362 1.769 -21.411 1.00 63.41 217 PRO A CA 1
ATOM 1740 C C . PRO A 1 217 ? 18.415 0.762 -21.911 1.00 63.41 217 PRO A C 1
ATOM 1742 O O . PRO A 1 217 ? 19.573 1.132 -22.080 1.00 63.41 217 PRO A O 1
ATOM 1745 N N . ALA A 1 218 ? 18.036 -0.503 -22.154 1.00 62.56 218 ALA A N 1
ATOM 1746 C CA . ALA A 1 218 ? 18.886 -1.537 -22.760 1.00 62.56 218 ALA A CA 1
ATOM 1747 C C . ALA A 1 218 ? 18.100 -2.652 -23.481 1.00 62.56 218 ALA A C 1
ATOM 1749 O O . ALA A 1 218 ? 17.087 -3.104 -22.954 1.00 62.56 218 ALA A O 1
ATOM 1750 N N . PRO A 1 219 ? 18.579 -3.149 -24.636 1.00 68.75 219 PRO A N 1
ATOM 1751 C CA . PRO A 1 219 ? 17.944 -4.231 -25.392 1.00 68.75 219 PRO A CA 1
ATOM 1752 C C . PRO A 1 219 ? 17.698 -5.510 -24.581 1.00 68.75 219 PRO A C 1
ATOM 1754 O O . PRO A 1 219 ? 18.515 -5.886 -23.744 1.00 68.75 219 PRO A O 1
ATOM 1757 N N . LEU A 1 220 ? 16.625 -6.243 -24.909 1.00 67.44 220 LEU A N 1
ATOM 1758 C CA . LEU A 1 220 ? 16.274 -7.520 -24.265 1.00 67.44 220 LEU A CA 1
ATOM 1759 C C . LEU A 1 220 ? 17.434 -8.521 -24.226 1.00 67.44 220 LEU A C 1
ATOM 1761 O O . LEU A 1 220 ? 17.658 -9.176 -23.212 1.00 67.44 220 LEU A O 1
ATOM 1765 N N . GLU A 1 221 ? 18.186 -8.596 -25.319 1.00 71.00 221 GLU A N 1
ATOM 1766 C CA . GLU A 1 221 ? 19.330 -9.493 -25.473 1.00 71.00 221 GLU A CA 1
ATOM 1767 C C . GLU A 1 221 ? 20.483 -9.164 -24.517 1.00 71.00 221 GLU A C 1
ATOM 1769 O O . GLU A 1 221 ? 21.169 -10.078 -24.070 1.00 71.00 221 GLU A O 1
ATOM 1774 N N . ASP A 1 222 ? 20.673 -7.890 -24.165 1.00 67.06 222 ASP A N 1
ATOM 1775 C CA . ASP A 1 222 ? 21.719 -7.457 -23.231 1.00 67.06 222 ASP A CA 1
ATOM 1776 C C . ASP A 1 222 ? 21.309 -7.670 -21.771 1.00 67.06 222 ASP A C 1
ATOM 1778 O O . ASP A 1 222 ? 22.162 -7.807 -20.901 1.00 67.06 222 ASP A O 1
ATOM 1782 N N . MET A 1 223 ? 20.005 -7.706 -21.487 1.00 61.72 223 MET A N 1
ATOM 1783 C CA . MET A 1 223 ? 19.490 -7.949 -20.135 1.00 61.72 223 MET A CA 1
ATOM 1784 C C . MET A 1 223 ? 19.348 -9.433 -19.794 1.00 61.72 223 MET A C 1
ATOM 1786 O O . MET A 1 223 ? 19.268 -9.774 -18.618 1.00 61.72 223 MET A O 1
ATOM 1790 N N . ALA A 1 224 ? 19.231 -10.295 -20.806 1.00 63.03 224 ALA A N 1
ATOM 1791 C CA . ALA A 1 224 ? 19.043 -11.736 -20.642 1.00 63.03 224 ALA A CA 1
ATOM 1792 C C . ALA A 1 224 ? 20.366 -12.526 -20.561 1.00 63.03 224 ALA A C 1
ATOM 1794 O O . ALA A 1 224 ? 20.323 -13.750 -20.424 1.00 63.03 224 ALA A O 1
ATOM 1795 N N . ARG A 1 225 ? 21.510 -11.843 -20.691 1.00 59.94 225 ARG A N 1
ATOM 1796 C CA . ARG A 1 225 ? 22.862 -12.398 -20.521 1.00 59.94 225 ARG A CA 1
ATOM 1797 C C . ARG A 1 225 ? 23.261 -12.433 -19.054 1.00 59.94 225 ARG A C 1
ATOM 1799 O O . ARG A 1 225 ? 23.923 -13.426 -18.685 1.00 59.94 225 ARG A O 1
#

Mean predicted aligned error: 16.56 Å

Sequence (225 aa):
MVMWVFGYGSLVWNPGFHYDEKVLGFIKGYKRVFDLGKALGTPEHPARTCTLEKDEEAICWGTAFCVRGGPEEERLAMEKMVMWVFGYGSLVWNPGFHYDKKVLGFIKGYKRVFDLGKALFAFACIDHRGTPEHPARTCTLEKDEEAICWGTAFCVRGGPEEERLAMEYLERRECEYDLKTCVDFYKEDDPLNPAVTGVMVFTSTPDKVSNKYYLGPAPLEDMAR

pLDDT: mean 73.96, std 15.55, range [31.55, 93.88]

Organism: Brassica cretica (NCBI:txid69181)

Radius of gyration: 23.09 Å; Cα contacts (8 Å, |Δi|>4): 454; chains: 1; bounding box: 54×37×68 Å

Foldseek 3Di:
DKDKDWDDDCCQPCVVDDFDDKDKDKDAQKDWDFDLPDDDDDPVGGGTDTDIDGDRHDMDITMITIDDDDPVVVVVVLVVQKAKAWDQFPCQPCVPADFDDKDKFKFAQKDKDLAQAPAWWWFFPCDDDANPVGGATGIFIDGDRGDIGITMMTIQHDGDPSVVVSVVVCCVVLVQFDDKDFTFTDHPVGRPDGPDGGHIYGHHDSDCVVGVRTPHHDDPVVNVD

Solvent-accessible surface area (backbone atoms only — not comparable to full-atom values): 12782 Å² total; per-residue (Å²): 81,82,45,73,50,77,22,60,66,64,36,60,82,56,65,90,67,87,62,80,47,75,44,83,45,70,44,74,31,25,34,80,41,75,41,80,81,63,88,41,68,47,98,93,49,71,34,71,32,70,44,80,43,83,33,80,88,31,68,31,75,38,31,34,31,34,35,76,47,38,75,65,51,53,46,50,53,51,51,70,57,39,53,33,40,50,21,75,53,68,43,62,84,54,64,92,60,85,62,79,45,77,43,73,30,32,33,68,34,26,32,72,29,79,48,18,55,86,39,74,51,35,38,46,33,51,85,84,71,26,38,91,91,53,54,27,78,48,67,44,56,45,85,33,80,89,30,65,28,66,35,32,41,36,33,34,68,71,45,74,65,50,51,48,53,43,46,57,49,46,53,66,73,48,60,82,38,83,36,79,44,68,40,52,31,25,31,86,93,40,74,86,53,65,75,42,73,61,29,35,31,80,28,56,69,84,34,60,85,86,30,83,36,38,71,40,64,43,51,67,74,74,73,74,109

InterPro domains:
  IPR006840 Glutathione-specific gamma-glutamylcyclotransferase [PF04752] (3-74)
  IPR006840 Glutathione-specific gamma-glutamylcyclotransferase [PF04752] (83-225)
  IPR006840 Glutathione-specific gamma-glutamylcyclotransferase [PTHR12192] (81-225)
  IPR013024 Gamma-glutamyl cyclotransferase-like [cd06661] (5-67)
  IPR013024 Gamma-glutamyl cyclotransferase-like [cd06661] (85-200)

Secondary structure (DSSP, 8-state):
-EEEEEE-GGGGT---S--SEEEEEEEEEEEEEEEEEEEEEETTEEEEEEEEEEEEEEEEEEEEEEEE--HHHHHHHHHTT-EEEEESSGGGT---S--SEEEEEEEEEEEEES--SSSS---EETTTT--SSSPEE--EEEEEEEEEEEEEEEEE-S-HHHHHHHHHHHHHHTTT--EEEEEEEEBTTBSSS-SEEEEEEEE--S-TTT-TT------HHHH--

Nearest PDB structures (foldseek):
  6ky1-assembly1_A  TM=8.619E-01  e=2.025E-11  Homo sapiens
  6ky1-assembly2_B  TM=8.730E-01  e=1.120E-10  Homo sapiens
  6ky0-assembly2_B  TM=8.788E-01  e=1.250E-10  Homo sapiens
  6ky0-assembly3_C  TM=8.532E-01  e=2.326E-09  Homo sapiens
  8yb6-assembly1_B  TM=1.450E-01  e=7.121E+00  Candidatus Cloacimonetes bacterium ADurb.Bin088